Protein AF-0000000075740326 (afdb_homodimer)

InterPro domains:
  IPR003736 Phenylacetic acid degradation-related domain [TIGR00369] (26-141)
  IPR006683 Thioesterase domain [PF03061] (58-134)
  IPR029069 HotDog domain superfamily [SSF54637] (15-142)
  IPR039298 Acyl-coenzyme A thioesterase 13 [PTHR21660] (29-140)

Organism: Mycobacterium marinum (strain ATCC BAA-535 / M) (NCBI:txid216594)

Solvent-accessible surface area (backbone atoms only — not comparable to full-atom values): 14535 Å² total; per-residue (Å²): 133,83,78,72,71,71,78,72,80,69,69,46,17,42,51,52,47,66,56,44,48,78,62,13,38,32,39,51,69,64,50,47,44,79,79,39,79,34,57,76,41,21,29,30,34,36,56,62,49,78,57,45,10,42,56,86,50,31,51,23,66,35,55,51,49,26,44,40,53,52,22,27,52,48,12,59,27,23,51,43,86,32,64,93,54,98,41,64,47,67,40,34,42,35,39,38,50,70,44,88,52,62,75,47,45,38,34,20,40,8,28,67,75,44,78,56,94,42,45,28,34,22,31,22,43,29,23,36,91,85,63,49,66,27,30,40,35,43,33,37,34,34,49,107,132,82,79,74,72,75,86,70,83,73,67,45,17,41,53,52,47,67,56,43,47,77,61,14,40,31,39,50,70,64,51,48,45,81,79,39,78,34,57,73,40,22,30,30,33,36,57,63,49,78,58,46,10,42,56,86,50,30,53,22,66,37,54,52,50,26,45,40,52,51,19,28,52,46,11,61,28,24,52,43,86,33,65,93,54,98,39,64,45,66,38,34,41,36,38,40,49,70,44,87,50,63,75,47,44,39,34,20,40,7,28,67,74,44,77,54,97,42,45,29,33,21,30,20,44,29,23,36,92,85,63,50,67,28,30,41,33,43,33,37,33,36,47,104

Secondary structure (DSSP, 8-state):
------------HHHHHHHHGGG-HHHHHHT-EEEEE-SS-EEEEE---GGGBSSTTBBPHHHHHHHHHHHHHHHHHHSS---SS--EEEEEEEEEE-S--BSS-EEEEEEEEEE-SSEEEEEEEEE-TT--EEEEEEEEEEE-/------------HHHHHHHHGGG-HHHHHHT-EEEEE-SS-EEEEE---GGGBSSTTBBPHHHHHHHHHHHHHHHHHHSS---SS--EEEEEEEEEE-S--BSS-EEEEEEEEEE-SSEEEEEEEEE-TT--EEEEEEEEEEE-

pLDDT: mean 90.12, std 16.99, range [30.62, 99.0]

Foldseek 3Di:
DPPPVPPVPLCALQNVLQVVQCVDPVSVVQPKHWPDQALFKTKIKRFQDPVQAPPAFWGDVVSVQVQFQSRQSSNLRRNDRADSDPDKDWDDKDKDFDDTDGRFMKMKMKGWPDDDPFKTWMKIFIATPVRHTGMIMITIMGGD/DPCPPPPDDLCALQNVLQVVQCVDPVSVVQPKHWPDQALFKTKIKRFQDPVQAPPAFWGDVVSVQVQFQSRQSSNLRRNDRADSDPDKDWDDKDKDFDDTDGRFMKMKMKGWPDDDPFKTWMKIFIATPVRHTGMIMITIMGGD

Nearest PDB structures (foldseek):
  5hmb-assembly1_A  TM=8.795E-01  e=6.160E-11  Streptomyces sahachiroi
  1vh5-assembly1_A  TM=8.863E-01  e=2.788E-10  Escherichia coli
  3s4k-assembly1_A  TM=8.743E-01  e=3.341E-10  Mycobacterium tuberculosis
  3lz7-assembly1_A  TM=8.862E-01  e=6.896E-10  Haemophilus influenzae
  4qdb-assembly4_F  TM=8.600E-01  e=2.603E-09  Pseudomonas aeruginosa PAO1

Structure (mmCIF, N/CA/C/O backbone):
data_AF-0000000075740326-model_v1
#
loop_
_entity.id
_entity.type
_entity.pdbx_description
1 polymer 'Thioesterase domain-containing protein'
#
loop_
_atom_site.group_PDB
_atom_site.id
_atom_site.type_symbol
_atom_site.label_atom_id
_atom_site.label_alt_id
_atom_site.label_comp_id
_atom_site.label_asym_id
_atom_site.label_entity_id
_atom_site.label_seq_id
_atom_site.pdbx_PDB_ins_code
_atom_site.Cartn_x
_atom_site.Cartn_y
_atom_site.Cartn_z
_atom_site.occupancy
_atom_site.B_iso_or_equiv
_atom_site.auth_seq_id
_atom_site.auth_comp_id
_atom_site.auth_asym_id
_atom_site.auth_atom_id
_atom_site.pdbx_PDB_model_num
ATOM 1 N N . MET A 1 1 ? 5.477 53.188 18.359 1 30.62 1 MET A N 1
ATOM 2 C CA . MET A 1 1 ? 6.035 52.438 17.234 1 30.62 1 MET A CA 1
ATOM 3 C C . MET A 1 1 ? 5.809 50.938 17.422 1 30.62 1 MET A C 1
ATOM 5 O O . MET A 1 1 ? 6.461 50.281 18.25 1 30.62 1 MET A O 1
ATOM 9 N N . SER A 1 2 ? 4.52 50.375 17.406 1 35.34 2 SER A N 1
ATOM 10 C CA . SER A 1 2 ? 3.979 49.062 17.719 1 35.34 2 SER A CA 1
ATOM 11 C C . SER A 1 2 ? 4.699 47.969 16.922 1 35.34 2 SER A C 1
ATOM 13 O O . SER A 1 2 ? 4.824 48.062 15.703 1 35.34 2 SER A O 1
ATOM 15 N N . ASN A 1 3 ? 5.805 47.469 17.531 1 34.97 3 ASN A N 1
ATOM 16 C CA . ASN A 1 3 ? 6.566 46.344 17 1 34.97 3 ASN A CA 1
ATOM 17 C C . ASN A 1 3 ? 5.648 45.25 16.422 1 34.97 3 ASN A C 1
ATOM 19 O O . ASN A 1 3 ? 4.863 44.656 17.156 1 34.97 3 ASN A O 1
ATOM 23 N N . ALA A 1 4 ? 5.098 45.5 15.242 1 37.16 4 ALA A N 1
ATOM 24 C CA . ALA A 1 4 ? 4.387 44.531 14.422 1 37.16 4 ALA A CA 1
ATOM 25 C C . ALA A 1 4 ? 5.129 43.188 14.391 1 37.16 4 ALA A C 1
ATOM 27 O O . ALA A 1 4 ? 6.141 43.062 13.703 1 37.16 4 ALA A O 1
ATOM 28 N N . SER A 1 5 ? 5.465 42.656 15.625 1 37 5 SER A N 1
ATOM 29 C CA . SER A 1 5 ? 6.016 41.312 15.68 1 37 5 SER A CA 1
ATOM 30 C C . SER A 1 5 ? 5.469 40.438 14.555 1 37 5 SER A C 1
ATOM 32 O O . SER A 1 5 ? 4.258 40.375 14.344 1 37 5 SER A O 1
ATOM 34 N N . GLY A 1 6 ? 6.113 40.469 13.414 1 35.19 6 GLY A N 1
ATOM 35 C CA . GLY A 1 6 ? 5.891 39.656 12.227 1 35.19 6 GLY A CA 1
ATOM 36 C C . GLY A 1 6 ? 5.391 38.25 12.531 1 35.19 6 GLY A C 1
ATOM 37 O O . GLY A 1 6 ? 6.109 37.469 13.133 1 35.19 6 GLY A O 1
ATOM 38 N N . SER A 1 7 ? 4.25 38.062 13.062 1 37.5 7 SER A N 1
ATOM 39 C CA . SER A 1 7 ? 3.58 36.781 13.117 1 37.5 7 SER A CA 1
ATOM 40 C C . SER A 1 7 ? 3.947 35.906 11.914 1 37.5 7 SER A C 1
ATOM 42 O O . SER A 1 7 ? 3.447 36.125 10.812 1 37.5 7 SER A O 1
ATOM 44 N N . ALA A 1 8 ? 5.246 35.875 11.477 1 38.47 8 ALA A N 1
ATOM 45 C CA . ALA A 1 8 ? 5.84 35 10.469 1 38.47 8 ALA A CA 1
ATOM 46 C C . ALA A 1 8 ? 5.082 33.688 10.383 1 38.47 8 ALA A C 1
ATOM 48 O O . ALA A 1 8 ? 4.895 33 11.398 1 38.47 8 ALA A O 1
ATOM 49 N N . ASP A 1 9 ? 4.121 33.438 9.578 1 41.56 9 ASP A N 1
ATOM 50 C CA . ASP A 1 9 ? 3.094 32.5 9.148 1 41.56 9 ASP A CA 1
ATOM 51 C C . A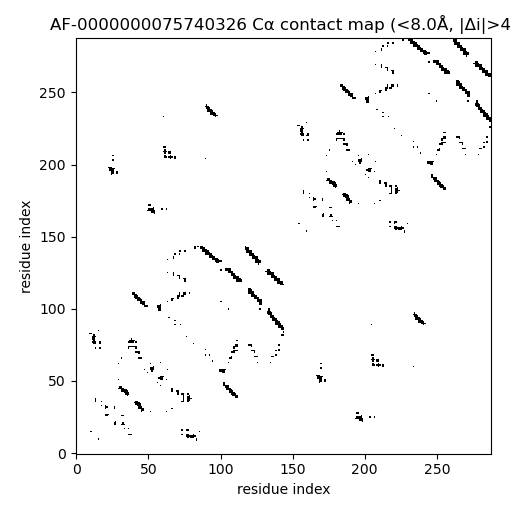SP A 1 9 ? 3.654 31.078 9.039 1 41.56 9 ASP A C 1
ATOM 53 O O . ASP A 1 9 ? 4.328 30.734 8.062 1 41.56 9 ASP A O 1
ATOM 57 N N . ASN A 1 10 ? 4.488 30.453 9.961 1 47.97 10 ASN A N 1
ATOM 58 C CA . ASN A 1 10 ? 4.977 29.078 10.117 1 47.97 10 ASN A CA 1
ATOM 59 C C . ASN A 1 10 ? 4.027 28.078 9.492 1 47.97 10 ASN A C 1
ATOM 61 O O . ASN A 1 10 ? 2.902 27.891 9.953 1 47.97 10 ASN A O 1
ATOM 65 N N . ALA A 1 11 ? 4.125 27.891 8.25 1 57.22 11 ALA A N 1
ATOM 66 C CA . ALA A 1 11 ? 3.205 26.953 7.605 1 57.22 11 ALA A CA 1
ATOM 67 C C . ALA A 1 11 ? 2.99 25.719 8.477 1 57.22 11 ALA A C 1
ATOM 69 O O . ALA A 1 11 ? 3.951 25.109 8.945 1 57.22 11 ALA A O 1
ATOM 70 N N . SER A 1 12 ? 1.796 25.578 9.133 1 77.81 12 SER A N 1
ATOM 71 C CA . SER A 1 12 ? 1.402 24.453 9.969 1 77.81 12 SER A CA 1
ATOM 72 C C . SER A 1 12 ? 1.555 23.125 9.227 1 77.81 12 SER A C 1
ATOM 74 O O . SER A 1 12 ? 1.728 23.109 8.008 1 77.81 12 SER A O 1
ATOM 76 N N . GLY A 1 13 ? 1.995 22.094 9.867 1 84.06 13 GLY A N 1
ATOM 77 C CA . GLY A 1 13 ? 1.934 20.75 9.305 1 84.06 13 GLY A CA 1
ATOM 78 C C . GLY A 1 13 ? 0.747 20.547 8.383 1 84.06 13 GLY A C 1
ATOM 79 O O . GLY A 1 13 ? 0.87 19.906 7.344 1 84.06 13 GLY A O 1
ATOM 80 N N . ARG A 1 14 ? -0.201 21.281 8.695 1 87.44 14 ARG A N 1
ATOM 81 C CA . ARG A 1 14 ? -1.418 21.203 7.895 1 87.44 14 ARG A CA 1
ATOM 82 C C . ARG A 1 14 ? -1.215 21.844 6.527 1 87.44 14 ARG A C 1
ATOM 84 O O . ARG A 1 14 ? -1.626 21.297 5.504 1 87.44 14 ARG A O 1
ATOM 91 N N . ASP A 1 15 ? -0.616 23 6.484 1 87.31 15 ASP A N 1
ATOM 92 C CA . ASP A 1 15 ? -0.371 23.688 5.227 1 87.31 15 ASP A CA 1
ATOM 93 C C . ASP A 1 15 ? 0.554 22.891 4.32 1 87.31 15 ASP A C 1
ATOM 95 O O . ASP A 1 15 ? 0.35 22.828 3.105 1 87.31 15 ASP A O 1
ATOM 99 N N . VAL A 1 16 ? 1.469 22.312 4.949 1 86.06 16 VAL A N 1
ATOM 100 C CA . VAL A 1 16 ? 2.438 21.516 4.207 1 86.06 16 VAL A CA 1
ATOM 101 C C . VAL A 1 16 ? 1.731 20.328 3.539 1 86.06 16 VAL A C 1
ATOM 103 O O . VAL A 1 16 ? 1.922 20.078 2.346 1 86.06 16 VAL A O 1
ATOM 106 N N . ILE A 1 17 ? 0.905 19.641 4.238 1 91.38 17 ILE A N 1
ATOM 107 C CA . ILE A 1 17 ? 0.214 18.469 3.715 1 91.38 17 ILE A CA 1
ATOM 108 C C . ILE A 1 17 ? -0.786 18.891 2.643 1 91.38 17 ILE A C 1
ATOM 110 O O . ILE A 1 17 ? -0.904 18.234 1.602 1 91.38 17 ILE A O 1
ATOM 114 N N . ALA A 1 18 ? -1.447 19.984 2.838 1 91.5 18 ALA A N 1
ATOM 115 C CA . ALA A 1 18 ? -2.426 20.484 1.875 1 91.5 18 ALA A CA 1
ATOM 116 C C . ALA A 1 18 ? -1.764 20.812 0.541 1 91.5 18 ALA A C 1
ATOM 118 O O . ALA A 1 18 ? -2.371 20.641 -0.52 1 91.5 18 ALA A O 1
ATOM 119 N N . GLN A 1 19 ? -0.568 21.234 0.639 1 89.06 19 GLN A N 1
ATOM 120 C CA . GLN A 1 19 ? 0.163 21.594 -0.572 1 89.06 19 GLN A CA 1
ATOM 121 C C . GLN A 1 19 ? 0.84 20.359 -1.188 1 89.06 19 GLN A C 1
ATOM 123 O O . GLN A 1 19 ? 0.968 20.266 -2.41 1 89.06 19 GLN A O 1
ATOM 128 N N . PHE A 1 20 ? 1.207 19.516 -0.371 1 91.06 20 PHE A N 1
ATOM 129 C CA . PHE A 1 20 ? 1.956 18.328 -0.791 1 91.06 20 PHE A CA 1
ATOM 130 C C . PHE A 1 20 ? 1.062 17.375 -1.564 1 91.06 20 PHE A C 1
ATOM 132 O O . PHE A 1 20 ? 1.45 16.875 -2.623 1 91.06 20 PHE A O 1
ATOM 139 N N . LEU A 1 21 ? -0.135 17.047 -1.118 1 95.25 21 LEU A N 1
ATOM 140 C CA . LEU A 1 21 ? -0.977 15.977 -1.63 1 95.25 21 LEU A CA 1
ATOM 141 C C . LEU A 1 21 ? -1.258 16.156 -3.117 1 95.25 21 LEU A C 1
ATOM 143 O O . LEU A 1 21 ? -1 15.266 -3.922 1 95.25 21 LEU A O 1
ATOM 147 N N . PRO A 1 22 ? -1.612 17.391 -3.52 1 95.38 22 PRO A N 1
ATOM 148 C CA . PRO A 1 22 ? -1.906 17.547 -4.945 1 95.38 22 PRO A CA 1
ATOM 149 C C . PRO A 1 22 ? -0.646 17.609 -5.805 1 95.38 22 PRO A C 1
ATOM 151 O O . PRO A 1 22 ? -0.73 17.531 -7.035 1 95.38 22 PRO A O 1
ATOM 154 N N . GLN A 1 23 ? 0.487 17.672 -5.199 1 95 23 GLN A N 1
ATOM 155 C CA . GLN A 1 23 ? 1.729 17.766 -5.957 1 95 23 GLN A CA 1
ATOM 156 C C . GLN A 1 23 ? 2.385 16.406 -6.133 1 95 23 GLN A C 1
ATOM 158 O O . GLN A 1 23 ? 3.316 16.25 -6.926 1 95 23 GLN A O 1
ATOM 163 N N . SER A 1 24 ? 1.969 15.5 -5.359 1 96.88 24 SER A N 1
ATOM 164 C CA . SER A 1 24 ? 2.518 14.156 -5.484 1 96.88 24 SER A CA 1
ATOM 165 C C . SER A 1 24 ? 1.935 13.43 -6.691 1 96.88 24 SER A C 1
ATOM 167 O O . SER A 1 24 ? 0.732 13.164 -6.742 1 96.88 24 SER A O 1
ATOM 169 N N . PRO A 1 25 ? 2.746 12.992 -7.641 1 98.5 25 PRO A N 1
ATOM 170 C CA . PRO A 1 25 ? 2.236 12.305 -8.828 1 98.5 25 PRO A CA 1
ATOM 171 C C . PRO A 1 25 ? 1.449 11.039 -8.492 1 98.5 25 PRO A C 1
ATOM 173 O O . PRO A 1 25 ? 0.403 10.781 -9.086 1 98.5 25 PRO A O 1
ATOM 176 N N . PHE A 1 26 ? 1.938 10.312 -7.555 1 98.75 26 PHE A N 1
ATOM 177 C CA . PHE A 1 26 ? 1.26 9.07 -7.219 1 98.75 26 PHE A CA 1
ATOM 178 C C . PHE A 1 26 ? -0.089 9.344 -6.566 1 98.75 26 PHE A C 1
ATOM 180 O O . PHE A 1 26 ? -1.069 8.648 -6.836 1 98.75 26 PHE A O 1
ATOM 187 N N . VAL A 1 27 ? -0.121 10.336 -5.711 1 98.56 27 VAL A N 1
ATOM 188 C CA . VAL A 1 27 ? -1.366 10.711 -5.047 1 98.56 27 VAL A CA 1
ATOM 189 C C . VAL A 1 27 ? -2.389 11.164 -6.09 1 98.56 27 VAL A C 1
ATOM 191 O O . VAL A 1 27 ? -3.545 10.734 -6.055 1 98.56 27 VAL A O 1
ATOM 194 N N . THR A 1 28 ? -1.901 11.961 -7.004 1 98.38 28 THR A N 1
ATOM 195 C CA . THR A 1 28 ? -2.76 12.4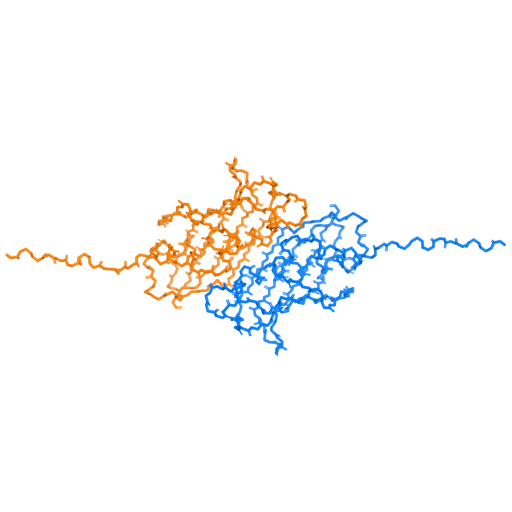3 -8.086 1 98.38 28 THR A CA 1
ATOM 196 C C . THR A 1 28 ? -3.197 11.258 -8.969 1 98.38 28 THR A C 1
ATOM 198 O O . THR A 1 28 ? -4.355 11.195 -9.391 1 98.38 28 THR A O 1
ATOM 201 N N . LYS A 1 29 ? -2.352 10.375 -9.211 1 98.75 29 LYS A N 1
ATOM 202 C CA . LYS A 1 29 ? -2.629 9.203 -10.023 1 98.75 29 LYS A CA 1
ATOM 203 C C . LYS A 1 29 ? -3.773 8.383 -9.438 1 98.75 29 LYS A C 1
ATOM 205 O O . LYS A 1 29 ? -4.621 7.871 -10.18 1 98.75 29 LYS A O 1
ATOM 210 N N . LEU A 1 30 ? -3.801 8.281 -8.125 1 98.75 30 LEU A N 1
ATOM 211 C CA . LEU A 1 30 ? -4.844 7.488 -7.477 1 98.75 30 LEU A CA 1
ATOM 212 C C . LEU A 1 30 ? -6.098 8.328 -7.25 1 98.75 30 LEU A C 1
ATOM 214 O O . LEU A 1 30 ? -7.18 7.781 -7.023 1 98.75 30 LEU A O 1
ATOM 218 N N . GLY A 1 31 ? -5.922 9.617 -7.234 1 98.75 31 GLY A N 1
ATOM 219 C CA . GLY A 1 31 ? -7.047 10.516 -7.031 1 98.75 31 GLY A CA 1
ATOM 220 C C . GLY A 1 31 ? -7.359 10.758 -5.562 1 98.75 31 GLY A C 1
ATOM 221 O O . GLY A 1 31 ? -8.484 11.109 -5.215 1 98.75 31 GLY A O 1
ATOM 222 N N . ILE A 1 32 ? -6.395 10.594 -4.684 1 98.88 32 ILE A N 1
ATOM 223 C CA . ILE A 1 32 ? -6.617 10.766 -3.25 1 98.88 32 ILE A CA 1
ATOM 224 C C . ILE A 1 32 ? -6.688 12.25 -2.908 1 98.88 32 ILE A C 1
ATOM 226 O O . ILE A 1 32 ? -5.898 13.047 -3.414 1 98.88 32 ILE A O 1
ATOM 230 N N . VAL A 1 33 ? -7.621 12.586 -2.016 1 98.62 33 VAL A N 1
ATOM 231 C CA . VAL A 1 33 ? -7.809 13.984 -1.638 1 98.62 33 VAL A CA 1
ATOM 232 C C . VAL A 1 33 ? -7.965 14.094 -0.122 1 98.62 33 VAL A C 1
ATOM 234 O O . VAL A 1 33 ? -8.25 13.102 0.552 1 98.62 33 VAL A O 1
ATOM 237 N N . ALA A 1 34 ? -7.746 15.281 0.366 1 98.5 34 ALA A N 1
ATOM 238 C CA . ALA A 1 34 ? -7.969 15.562 1.782 1 98.5 34 ALA A CA 1
ATOM 239 C C . ALA A 1 34 ? -9.359 16.141 2.014 1 98.5 34 ALA A C 1
ATOM 241 O O . ALA A 1 34 ? -9.734 17.141 1.401 1 98.5 34 ALA A O 1
ATOM 242 N N . ASP A 1 35 ? -10.07 15.477 2.914 1 98.44 35 ASP A N 1
ATOM 243 C CA . ASP A 1 35 ? -11.375 16 3.311 1 98.44 35 ASP A CA 1
ATOM 244 C C . ASP A 1 35 ? -11.258 16.875 4.559 1 98.44 35 ASP A C 1
ATOM 246 O O . ASP A 1 35 ? -12.031 17.812 4.742 1 98.44 35 ASP A O 1
ATOM 250 N N . HIS A 1 36 ? -10.406 16.5 5.43 1 97.75 36 HIS A N 1
ATOM 251 C CA . HIS A 1 36 ? -10.211 17.188 6.703 1 97.75 36 HIS A CA 1
ATOM 252 C C . HIS A 1 36 ? -8.781 17.031 7.203 1 97.75 36 HIS A C 1
ATOM 254 O O . HIS A 1 36 ? -8.266 15.906 7.277 1 97.75 36 HIS A O 1
ATOM 260 N N . LEU A 1 37 ? -8.141 18.109 7.477 1 96.44 37 LEU A N 1
ATOM 261 C CA . LEU A 1 37 ? -6.801 18.125 8.055 1 96.44 37 LEU A CA 1
ATOM 262 C C . LEU A 1 37 ? -6.793 18.828 9.398 1 96.44 37 LEU A C 1
ATOM 264 O O . LEU A 1 37 ? -6.41 20 9.484 1 96.44 37 LEU A O 1
ATOM 268 N N . GLY A 1 38 ? -7.156 18.047 10.391 1 94.69 38 GLY A N 1
ATOM 269 C CA . GLY A 1 38 ? -7.168 18.594 11.734 1 94.69 38 GLY A CA 1
ATOM 270 C C . GLY A 1 38 ? -6.012 18.125 12.594 1 94.69 38 GLY A C 1
ATOM 271 O O . GLY A 1 38 ? -5.352 17.141 12.258 1 94.69 38 GLY A O 1
ATOM 272 N N . ALA A 1 39 ? -5.809 18.828 13.742 1 91.88 39 ALA A N 1
ATOM 273 C CA . ALA A 1 39 ? -4.719 18.484 14.648 1 91.88 39 ALA A CA 1
ATOM 274 C C . ALA A 1 39 ? -4.992 17.156 15.359 1 91.88 39 ALA A C 1
ATOM 276 O O . ALA A 1 39 ? -4.066 16.391 15.633 1 91.88 39 ALA A O 1
ATOM 277 N N . ASP A 1 40 ? -6.254 16.891 15.578 1 93.69 40 ASP A N 1
ATOM 278 C CA . ASP A 1 40 ? -6.613 15.711 16.344 1 93.69 40 ASP A CA 1
ATOM 279 C C . ASP A 1 40 ? -6.957 14.547 15.414 1 93.69 40 ASP A C 1
ATOM 281 O O . ASP A 1 40 ? -6.867 13.383 15.812 1 93.69 40 ASP A O 1
ATOM 285 N N . GLU A 1 41 ? -7.422 14.969 14.234 1 97.38 41 GLU A N 1
ATOM 286 C CA . GLU A 1 41 ? -7.867 13.961 13.281 1 97.38 41 GLU A CA 1
ATOM 287 C C . GLU A 1 41 ? -7.734 14.461 11.844 1 97.38 41 GLU A C 1
ATOM 289 O O . GLU A 1 41 ? -8.047 15.617 11.555 1 97.38 41 GLU A O 1
ATOM 294 N N . VAL A 1 42 ? -7.27 13.555 11.008 1 98 42 VAL A N 1
ATOM 295 C CA . VAL A 1 42 ? -7.27 13.844 9.578 1 98 42 VAL A CA 1
ATOM 296 C C . VAL A 1 42 ? -8.188 12.867 8.852 1 98 42 VAL A C 1
ATOM 298 O O . VAL A 1 42 ? -8.414 11.75 9.32 1 98 42 VAL A O 1
ATOM 301 N N . ARG A 1 43 ? -8.742 13.305 7.723 1 98.81 43 ARG A N 1
ATOM 302 C CA . ARG A 1 43 ? -9.555 12.461 6.848 1 98.81 43 ARG A CA 1
ATOM 303 C C . ARG A 1 43 ? -9.133 12.625 5.391 1 98.81 43 ARG A C 1
ATOM 305 O O . ARG A 1 43 ? -9.211 13.727 4.836 1 98.81 43 ARG A O 1
ATOM 312 N N . LEU A 1 44 ? -8.664 11.594 4.867 1 98.88 44 LEU A N 1
ATOM 313 C CA . LEU A 1 44 ? -8.391 11.523 3.436 1 98.88 44 LEU A CA 1
ATOM 314 C C . LEU A 1 44 ? -9.375 10.594 2.736 1 98.88 44 LEU A C 1
ATOM 316 O O . LEU A 1 44 ? -9.914 9.672 3.357 1 98.88 44 LEU A O 1
ATOM 320 N N . ARG A 1 45 ? -9.523 10.836 1.422 1 98.94 45 ARG A N 1
ATOM 321 C CA . ARG A 1 45 ? -10.492 10.055 0.659 1 98.94 45 ARG A CA 1
ATOM 322 C C . ARG A 1 45 ? -9.883 9.555 -0.645 1 98.94 45 ARG A C 1
ATOM 324 O O . ARG A 1 45 ? -9.18 10.289 -1.335 1 98.94 45 ARG A O 1
ATOM 331 N N . LEU A 1 46 ? -10.109 8.312 -0.903 1 98.94 46 LEU A N 1
ATOM 332 C CA . LEU A 1 46 ? -9.945 7.703 -2.217 1 98.94 46 LEU A CA 1
ATOM 333 C C . LEU A 1 46 ? -11.289 7.539 -2.914 1 98.94 46 LEU A C 1
ATOM 335 O O . LEU A 1 46 ? -12.055 6.621 -2.596 1 98.94 46 LEU A O 1
ATOM 339 N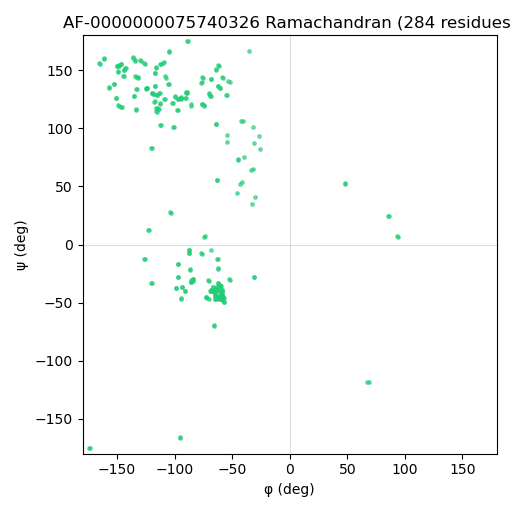 N . PRO A 1 47 ? -11.594 8.438 -3.842 1 98.88 47 PRO A N 1
ATOM 340 C CA . PRO A 1 47 ? -12.867 8.289 -4.551 1 98.88 47 PRO A CA 1
ATOM 341 C C . PRO A 1 47 ? -12.93 7.012 -5.383 1 98.88 47 PRO A C 1
ATOM 343 O O . PRO A 1 47 ? -11.906 6.527 -5.863 1 98.88 47 PRO A O 1
ATOM 346 N N . TRP A 1 48 ? -14.156 6.531 -5.5 1 98.75 48 TRP A N 1
ATOM 347 C CA . TRP A 1 48 ? -14.344 5.387 -6.387 1 98.75 48 TRP A CA 1
ATOM 348 C C . TRP A 1 48 ? -13.797 5.684 -7.781 1 98.75 48 TRP A C 1
ATOM 350 O O . TRP A 1 48 ? -14.133 6.707 -8.383 1 98.75 48 TRP A O 1
ATOM 360 N N . ASP A 1 49 ? -13.023 4.852 -8.258 1 98.69 49 ASP A N 1
ATOM 361 C CA . ASP A 1 49 ? -12.391 4.902 -9.578 1 98.69 49 ASP A CA 1
ATOM 362 C C . ASP A 1 49 ? -12.164 3.496 -10.133 1 98.69 49 ASP A C 1
ATOM 364 O O . ASP A 1 49 ? -11.422 2.707 -9.547 1 98.69 49 ASP A O 1
ATOM 368 N N . PRO A 1 50 ? -12.727 3.131 -11.258 1 98.12 50 PRO A N 1
ATOM 369 C CA . PRO A 1 50 ? -12.594 1.779 -11.805 1 98.12 50 PRO A CA 1
ATOM 370 C C . PRO A 1 50 ? -11.148 1.413 -12.141 1 98.12 50 PRO A C 1
ATOM 372 O O . PRO A 1 50 ? -10.844 0.242 -12.383 1 98.12 50 PRO A O 1
ATOM 375 N N . SER A 1 51 ? -10.281 2.369 -12.148 1 98.38 51 SER A N 1
ATOM 376 C CA . SER A 1 51 ? -8.875 2.061 -12.422 1 98.38 51 SER A CA 1
ATOM 377 C C . SER A 1 51 ? -8.133 1.69 -11.141 1 98.38 51 SER A C 1
ATOM 379 O O . SER A 1 51 ? -6.969 1.294 -11.195 1 98.38 51 SER A O 1
ATOM 381 N N . ASN A 1 52 ? -8.742 1.822 -9.984 1 98.75 52 ASN A N 1
ATOM 382 C CA . ASN A 1 52 ? -8.117 1.489 -8.711 1 98.75 52 ASN A CA 1
ATOM 383 C C . ASN A 1 52 ? -8.633 0.161 -8.164 1 98.75 52 ASN A C 1
ATOM 385 O O . ASN A 1 52 ? -8.656 -0.048 -6.949 1 98.75 52 ASN A O 1
ATOM 389 N N . VAL A 1 53 ? -9.07 -0.768 -9.008 1 98.31 53 VAL A N 1
ATOM 390 C CA . VAL A 1 53 ? -9.711 -1.988 -8.531 1 98.31 53 VAL A CA 1
ATOM 391 C C . VAL A 1 53 ? -8.82 -3.191 -8.828 1 98.31 53 VAL A C 1
ATOM 393 O O . VAL A 1 53 ? -7.961 -3.133 -9.703 1 98.31 53 VAL A O 1
ATOM 396 N N . THR A 1 54 ? -9.039 -4.254 -8 1 95.69 54 THR A N 1
ATOM 397 C CA . THR A 1 54 ? -8.422 -5.547 -8.281 1 95.69 54 THR A CA 1
ATOM 398 C C . THR A 1 54 ? -8.984 -6.141 -9.57 1 95.69 54 THR A C 1
ATOM 400 O O . THR A 1 54 ? -8.289 -6.215 -10.586 1 95.69 54 THR A O 1
ATOM 403 N N . ILE A 1 55 ? -10.148 -6.539 -9.609 1 93.69 55 ILE A N 1
ATOM 404 C CA . ILE A 1 55 ? -11.016 -6.984 -10.688 1 93.69 55 ILE A CA 1
ATOM 405 C C . ILE A 1 55 ? -12.469 -6.645 -10.359 1 93.69 55 ILE A C 1
ATOM 407 O O . ILE A 1 55 ? -12.859 -6.621 -9.188 1 93.69 55 ILE A O 1
ATOM 411 N N . GLY A 1 56 ? -13.219 -6.395 -11.398 1 94.81 56 GLY A N 1
ATOM 412 C CA . GLY A 1 56 ? -14.602 -6.031 -11.133 1 94.81 56 GLY A CA 1
ATOM 413 C C . GLY A 1 56 ? -14.742 -4.688 -10.445 1 94.81 56 GLY A C 1
ATOM 414 O O . GLY A 1 56 ? -14.234 -3.676 -10.938 1 94.81 56 GLY A O 1
ATOM 415 N N . ASP A 1 57 ? -15.336 -4.797 -9.203 1 97.19 57 ASP A N 1
ATOM 416 C CA . ASP A 1 57 ? -15.641 -3.539 -8.523 1 97.19 57 ASP A CA 1
ATOM 417 C C . ASP A 1 57 ? -14.961 -3.477 -7.156 1 97.19 57 ASP A C 1
ATOM 419 O O . ASP A 1 57 ? -15.289 -2.623 -6.328 1 97.19 57 ASP A O 1
ATOM 423 N N . MET A 1 58 ? -14.062 -4.375 -6.938 1 96.81 58 MET A N 1
ATOM 424 C CA . MET A 1 58 ? -13.367 -4.43 -5.652 1 96.81 58 MET A CA 1
ATOM 425 C C . MET A 1 58 ? -12.172 -3.486 -5.637 1 96.81 58 MET A C 1
ATOM 427 O O . MET A 1 58 ? -11.234 -3.656 -6.422 1 96.81 58 MET A O 1
ATOM 431 N N . VAL A 1 59 ? -12.219 -2.539 -4.715 1 98.5 59 VAL A N 1
ATOM 432 C CA . VAL A 1 59 ? -11.062 -1.654 -4.574 1 98.5 59 VAL A CA 1
ATOM 433 C C . VAL A 1 59 ? -9.828 -2.473 -4.223 1 98.5 59 VAL A C 1
ATOM 435 O O . VAL A 1 59 ? -9.883 -3.359 -3.365 1 98.5 59 VAL A O 1
ATOM 438 N N . HIS A 1 60 ? -8.758 -2.199 -4.875 1 98.44 60 HIS A N 1
ATOM 439 C CA . HIS A 1 60 ? -7.539 -2.975 -4.691 1 98.44 60 HIS A CA 1
ATOM 440 C C . HIS A 1 60 ? -6.938 -2.744 -3.311 1 98.44 60 HIS A C 1
ATOM 442 O O . HIS A 1 60 ? -6.879 -1.607 -2.836 1 98.44 60 HIS A O 1
ATOM 448 N N . GLY A 1 61 ? -6.406 -3.76 -2.719 1 97.88 61 GLY A N 1
ATOM 449 C CA . GLY A 1 61 ? -5.766 -3.656 -1.416 1 97.88 61 GLY A CA 1
ATOM 450 C C . GLY A 1 61 ? -4.59 -2.701 -1.405 1 97.88 61 GLY A C 1
ATOM 451 O O . GLY A 1 61 ? -4.312 -2.059 -0.391 1 97.88 61 GLY A O 1
ATOM 452 N N . GLY A 1 62 ? -3.852 -2.648 -2.488 1 98.38 62 GLY A N 1
ATOM 453 C CA . GLY A 1 62 ? -2.744 -1.715 -2.607 1 98.38 62 GLY A CA 1
ATOM 454 C C . GLY A 1 62 ? -3.182 -0.263 -2.566 1 98.38 62 GLY A C 1
ATOM 455 O O . GLY A 1 62 ? -2.465 0.591 -2.037 1 98.38 62 GLY A O 1
ATOM 456 N N . ALA A 1 63 ? -4.328 0.004 -3.158 1 98.81 63 ALA A N 1
ATOM 457 C CA . ALA A 1 63 ? -4.887 1.353 -3.078 1 98.81 63 ALA A CA 1
ATOM 458 C C . ALA A 1 63 ? -5.289 1.695 -1.648 1 98.81 63 ALA A C 1
ATOM 460 O O . ALA A 1 63 ? -5.051 2.811 -1.18 1 98.81 63 ALA A O 1
ATOM 461 N N . ILE A 1 64 ? -5.852 0.723 -1.001 1 98.88 64 ILE A N 1
ATOM 462 C CA . ILE A 1 64 ? -6.234 0.893 0.396 1 98.88 64 ILE A CA 1
ATOM 463 C C . ILE A 1 64 ? -4.984 1.095 1.252 1 98.88 64 ILE A C 1
ATOM 465 O O . ILE A 1 64 ? -4.957 1.964 2.127 1 98.88 64 ILE A O 1
ATOM 469 N N . ALA A 1 65 ? -3.949 0.324 0.996 1 98.81 65 ALA A N 1
ATOM 470 C CA . ALA A 1 65 ? -2.691 0.469 1.723 1 98.81 65 ALA A CA 1
ATOM 471 C C . ALA A 1 65 ? -2.086 1.853 1.502 1 98.81 65 ALA A C 1
ATOM 473 O O . ALA A 1 65 ? -1.54 2.453 2.43 1 98.81 65 ALA A O 1
ATOM 474 N N . THR A 1 66 ? -2.178 2.328 0.293 1 98.88 66 THR A N 1
ATOM 475 C CA . THR A 1 66 ? -1.679 3.662 -0.023 1 98.88 66 THR A CA 1
ATOM 476 C C . THR A 1 66 ? -2.438 4.723 0.769 1 98.88 66 THR A C 1
ATOM 478 O O . THR A 1 66 ? -1.826 5.613 1.365 1 98.88 66 THR A O 1
ATOM 481 N N . LEU A 1 67 ? -3.74 4.609 0.784 1 98.94 67 LEU A N 1
ATOM 482 C CA . LEU A 1 67 ? -4.555 5.551 1.547 1 98.94 67 LEU A CA 1
ATOM 483 C C . LEU A 1 67 ? -4.176 5.523 3.023 1 98.94 67 LEU A C 1
ATOM 485 O O . LEU A 1 67 ? -4.051 6.574 3.656 1 98.94 67 LEU A O 1
ATOM 489 N N . ALA A 1 68 ? -3.992 4.34 3.537 1 98.94 68 ALA A N 1
ATOM 490 C CA . ALA A 1 68 ? -3.607 4.195 4.938 1 98.94 68 ALA A CA 1
ATOM 491 C C . ALA A 1 68 ? -2.275 4.887 5.215 1 98.94 68 ALA A C 1
ATOM 493 O O . ALA A 1 68 ? -2.146 5.629 6.191 1 98.94 68 ALA A O 1
ATOM 494 N N . ASP A 1 69 ? -1.311 4.664 4.367 1 98.69 69 ASP A N 1
ATOM 495 C CA . ASP A 1 69 ? 0.012 5.266 4.5 1 98.69 69 ASP A CA 1
ATOM 496 C C . ASP A 1 69 ? -0.077 6.789 4.492 1 98.69 69 ASP A C 1
ATOM 498 O O . ASP A 1 69 ? 0.483 7.457 5.363 1 98.69 69 ASP A O 1
ATOM 502 N N . LEU A 1 70 ? -0.797 7.316 3.57 1 98.5 70 LEU A N 1
ATOM 503 C CA . LEU A 1 70 ? -0.941 8.766 3.436 1 98.5 70 LEU A CA 1
ATOM 504 C C . LEU A 1 70 ? -1.692 9.352 4.625 1 98.5 70 LEU A C 1
ATOM 506 O O . LEU A 1 70 ? -1.397 10.461 5.062 1 98.5 70 LEU A O 1
ATOM 510 N N . THR A 1 71 ? -2.656 8.594 5.09 1 98.75 71 THR A N 1
ATOM 511 C CA . THR A 1 71 ? -3.459 9.055 6.219 1 98.75 71 THR A CA 1
ATOM 512 C C . THR A 1 71 ? -2.605 9.18 7.477 1 98.75 71 THR A C 1
ATOM 514 O O . THR A 1 71 ? -2.68 10.188 8.188 1 98.75 71 THR A O 1
ATOM 517 N N . VAL A 1 72 ? -1.774 8.18 7.715 1 97.81 72 VAL A N 1
ATOM 518 C CA . VAL A 1 72 ? -0.926 8.242 8.898 1 97.81 72 VAL A CA 1
ATOM 519 C C . VAL A 1 72 ? 0.108 9.352 8.742 1 97.81 72 VAL A C 1
ATOM 521 O O . VAL A 1 72 ? 0.438 10.047 9.711 1 97.81 72 VAL A O 1
ATOM 524 N N . MET A 1 73 ? 0.657 9.492 7.543 1 95.69 73 MET A N 1
ATOM 525 C CA . MET A 1 73 ? 1.578 10.594 7.277 1 95.69 73 MET A CA 1
ATOM 526 C C . MET A 1 73 ? 0.918 11.938 7.574 1 95.69 73 MET A C 1
ATOM 528 O O . MET A 1 73 ? 1.491 12.773 8.273 1 95.69 73 MET A O 1
ATOM 532 N N . ALA A 1 74 ? -0.258 12.133 7.055 1 95.62 74 ALA A N 1
ATOM 533 C CA . ALA A 1 74 ? -0.974 13.391 7.266 1 95.62 74 ALA A CA 1
ATOM 534 C C . ALA A 1 74 ? -1.22 13.641 8.75 1 95.62 74 ALA A C 1
ATOM 536 O O . ALA A 1 74 ? -1.058 14.766 9.234 1 95.62 74 ALA A O 1
ATOM 537 N N . ALA A 1 75 ? -1.633 12.594 9.461 1 95.94 75 ALA A N 1
ATOM 538 C CA . ALA A 1 75 ? -1.85 12.734 10.898 1 95.94 75 ALA A CA 1
ATOM 539 C C . ALA A 1 75 ? -0.574 13.18 11.602 1 95.94 75 ALA A C 1
ATOM 541 O O . ALA A 1 75 ? -0.605 14.094 12.438 1 95.94 75 ALA A O 1
ATOM 542 N N . ALA A 1 76 ? 0.506 12.57 11.234 1 93.88 76 ALA A N 1
ATOM 543 C CA . ALA A 1 76 ? 1.783 12.891 11.867 1 93.88 76 ALA A CA 1
ATOM 544 C C . ALA A 1 76 ? 2.152 14.359 11.648 1 93.88 76 ALA A C 1
ATOM 546 O O . ALA A 1 76 ? 2.693 15.008 12.547 1 93.88 76 ALA A O 1
ATOM 547 N N . TRP A 1 77 ? 1.8 14.812 10.523 1 92.19 77 TRP A N 1
ATOM 548 C CA . TRP A 1 77 ? 2.215 16.172 10.164 1 92.19 77 TRP A CA 1
ATOM 549 C C . TRP A 1 77 ? 1.251 17.203 10.734 1 92.19 77 TRP A C 1
ATOM 551 O O . TRP A 1 77 ? 1.658 18.312 11.094 1 92.19 77 TRP A O 1
ATOM 561 N N . CYS A 1 78 ? 0.067 16.828 10.867 1 91.31 78 CYS A N 1
ATOM 562 C CA . CYS A 1 78 ? -0.936 17.812 11.258 1 91.31 78 CYS A CA 1
ATOM 563 C C . CYS A 1 78 ? -0.988 17.969 12.773 1 91.31 78 CYS A C 1
ATOM 565 O O . CYS A 1 78 ? -1.495 18.969 13.281 1 91.31 78 CYS A O 1
ATOM 567 N N . SER A 1 79 ? -0.686 16.922 13.625 1 82.5 79 SER A N 1
ATOM 568 C CA . SER A 1 79 ? -0.84 16.922 15.078 1 82.5 79 SER A CA 1
ATOM 569 C C . SER A 1 79 ? 0.232 17.766 15.758 1 82.5 79 SER A C 1
ATOM 571 O O . SER A 1 79 ? 0.155 18.031 16.953 1 82.5 79 SER A O 1
ATOM 573 N N . GLY A 1 80 ? 1.008 18.453 15.25 1 71.5 80 GLY A N 1
ATOM 574 C CA . GLY A 1 80 ? 2.025 19.234 15.938 1 71.5 80 GLY A CA 1
ATOM 575 C C . GLY A 1 80 ? 2.805 20.141 15.016 1 71.5 80 GLY A C 1
ATOM 576 O O . GLY A 1 80 ? 2.359 20.438 13.906 1 71.5 80 GLY A O 1
ATOM 577 N N . GLN A 1 81 ? 3.752 20.703 15.719 1 64.44 81 GLN A N 1
ATOM 578 C CA . GLN A 1 81 ? 4.605 21.594 14.938 1 64.44 81 GLN A CA 1
ATOM 579 C C . GLN A 1 81 ? 5.367 20.812 13.867 1 64.44 81 GLN A C 1
ATOM 581 O O . GLN A 1 81 ? 6.016 19.812 14.164 1 64.44 81 GLN A O 1
ATOM 586 N N . ALA A 1 82 ? 4.852 21 12.766 1 60.78 82 ALA A N 1
ATOM 587 C CA . ALA A 1 82 ? 5.535 20.359 11.648 1 60.78 82 ALA A CA 1
ATOM 588 C C . ALA A 1 82 ? 6.953 20.891 11.484 1 60.78 82 ALA A C 1
ATOM 590 O O . ALA A 1 82 ? 7.203 22.078 11.734 1 60.78 82 ALA A O 1
ATOM 591 N N . PRO A 1 83 ? 7.867 19.828 11.242 1 60.03 83 PRO A N 1
ATOM 592 C CA . PRO A 1 83 ? 9.164 20.406 10.867 1 60.03 83 PRO A CA 1
ATOM 593 C C . PRO A 1 83 ? 9.078 21.297 9.625 1 60.03 83 PRO A C 1
ATOM 595 O O . PRO A 1 83 ? 8.172 21.125 8.805 1 60.03 83 PRO A O 1
ATOM 598 N N . PRO A 1 84 ? 9.844 22.312 9.664 1 55.91 84 PRO A N 1
ATOM 599 C CA . PRO A 1 84 ? 9.828 23.266 8.547 1 55.91 84 PRO A CA 1
ATOM 600 C C . PRO A 1 84 ? 10.016 22.594 7.191 1 55.91 84 PRO A C 1
ATOM 602 O O . PRO A 1 84 ? 9.617 23.141 6.164 1 55.91 84 PRO A O 1
ATOM 605 N N . GLU A 1 85 ? 10.758 21.484 7.23 1 60.16 85 GLU A N 1
ATOM 606 C CA . GLU A 1 85 ? 11.016 20.844 5.945 1 60.16 85 GLU A CA 1
ATOM 607 C C . GLU A 1 85 ? 10.188 19.562 5.789 1 60.16 85 GLU A C 1
ATOM 609 O O . GLU A 1 85 ? 9.836 18.922 6.777 1 60.16 85 GLU A O 1
ATOM 614 N N . LEU A 1 86 ? 9.68 19.438 4.566 1 63.28 86 LEU A N 1
ATOM 615 C CA . LEU A 1 86 ? 8.953 18.234 4.203 1 63.28 86 LEU A CA 1
ATOM 616 C C . LEU A 1 86 ? 9.859 17.016 4.27 1 63.28 86 LEU A C 1
ATOM 618 O O . LEU A 1 86 ? 10.195 16.422 3.236 1 63.28 86 LEU A O 1
ATOM 622 N N . ARG A 1 87 ? 10.445 16.859 5.43 1 78.62 87 ARG A N 1
ATOM 623 C CA . ARG A 1 87 ? 11.336 15.711 5.59 1 78.62 87 ARG A CA 1
ATOM 624 C 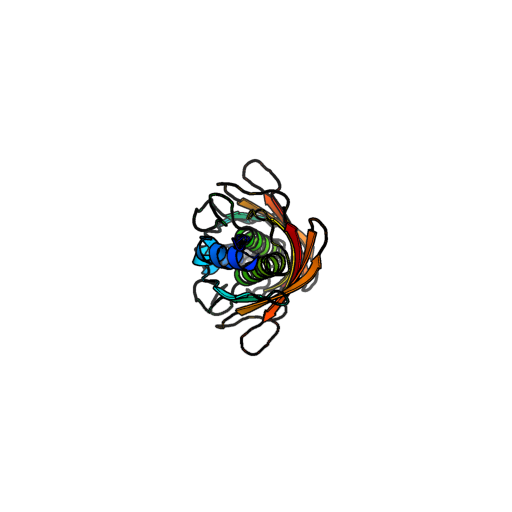C . ARG A 1 87 ? 10.75 14.695 6.566 1 78.62 87 ARG A C 1
ATOM 626 O O . ARG A 1 87 ? 10.578 15 7.75 1 78.62 87 ARG A O 1
ATOM 633 N N . GLY A 1 88 ? 10.211 13.633 6.043 1 90.44 88 GLY A N 1
ATOM 634 C CA . GLY A 1 88 ? 9.719 12.508 6.82 1 90.44 88 GLY A CA 1
ATOM 635 C C . GLY A 1 88 ? 9.461 11.273 5.984 1 90.44 88 GLY A C 1
ATOM 636 O O . GLY A 1 88 ? 9.398 11.352 4.754 1 90.44 88 GLY A O 1
ATOM 637 N N . VAL A 1 89 ? 9.516 10.156 6.738 1 93.69 89 VAL A N 1
ATOM 638 C CA . VAL A 1 89 ? 9.305 8.891 6.047 1 93.69 89 VAL A CA 1
ATOM 639 C C . VAL A 1 89 ? 8.547 7.926 6.957 1 93.69 89 VAL A C 1
ATOM 641 O O . VAL A 1 89 ? 8.703 7.961 8.18 1 93.69 89 VAL A O 1
ATOM 644 N N . THR A 1 90 ? 7.727 7.168 6.301 1 97.12 90 THR A N 1
ATOM 645 C CA . THR A 1 90 ? 7.145 6.047 7.027 1 97.12 90 THR A CA 1
ATOM 646 C C . THR A 1 90 ? 8.203 4.98 7.312 1 97.12 90 THR A C 1
ATOM 648 O O . THR A 1 90 ? 8.93 4.562 6.406 1 97.12 90 THR A O 1
ATOM 651 N N . VAL A 1 91 ? 8.266 4.57 8.57 1 98.12 91 VAL A N 1
ATOM 652 C CA . VAL A 1 91 ? 9.234 3.561 8.992 1 98.12 91 VAL A CA 1
ATOM 653 C C . VAL A 1 91 ? 8.586 2.178 8.961 1 98.12 91 VAL A C 1
ATOM 655 O O . VAL A 1 91 ? 9.195 1.214 8.484 1 98.12 91 VAL A O 1
ATOM 658 N N . SER A 1 92 ? 7.414 2.152 9.516 1 98.81 92 SER A N 1
ATOM 659 C CA . SER A 1 92 ? 6.676 0.896 9.516 1 98.81 92 SER A CA 1
ATOM 660 C C . SER A 1 92 ? 5.184 1.133 9.305 1 98.81 92 SER A C 1
ATOM 662 O O . SER A 1 92 ? 4.664 2.201 9.641 1 98.81 92 SER A O 1
ATOM 664 N N . LEU A 1 93 ? 4.547 0.156 8.734 1 98.88 93 LEU A N 1
ATOM 665 C CA . LEU A 1 93 ? 3.115 0.155 8.461 1 98.88 93 LEU A CA 1
ATOM 666 C C . LEU A 1 93 ? 2.539 -1.251 8.594 1 98.88 93 LEU A C 1
ATOM 668 O O . LEU A 1 93 ? 2.963 -2.17 7.887 1 98.88 93 LEU A O 1
ATOM 672 N N . ALA A 1 94 ? 1.64 -1.406 9.508 1 98.94 94 ALA A N 1
ATOM 673 C CA . ALA A 1 94 ? 0.921 -2.668 9.672 1 98.94 94 ALA A CA 1
ATOM 674 C C . ALA A 1 94 ? -0.565 -2.494 9.375 1 98.94 94 ALA A C 1
ATOM 676 O O . ALA A 1 94 ? -1.215 -1.598 9.914 1 98.94 94 ALA A O 1
ATOM 677 N N . LEU A 1 95 ? -1.036 -3.389 8.5 1 98.88 95 LEU A N 1
ATOM 678 C CA . LEU A 1 95 ? -2.422 -3.307 8.055 1 98.88 95 LEU A CA 1
ATOM 679 C C . LEU A 1 95 ? -3.156 -4.621 8.312 1 98.88 95 LEU A C 1
ATOM 681 O O . LEU A 1 95 ? -2.611 -5.699 8.07 1 98.88 95 LEU A O 1
ATOM 685 N N . ASP A 1 96 ? -4.332 -4.48 8.836 1 98.88 96 ASP A N 1
ATOM 686 C CA . ASP A 1 96 ? -5.293 -5.578 8.836 1 98.88 96 ASP A CA 1
ATOM 687 C C . ASP A 1 96 ? -6.492 -5.266 7.945 1 98.88 96 ASP A C 1
ATOM 689 O O . ASP A 1 96 ? -7.172 -4.258 8.141 1 98.88 96 ASP A O 1
ATOM 693 N N . PHE A 1 97 ? -6.688 -6.141 6.961 1 98.69 97 PHE A N 1
ATOM 694 C CA . PHE A 1 97 ? -7.84 -6.016 6.078 1 98.69 97 PHE A CA 1
ATOM 695 C C . PHE A 1 97 ? -9.031 -6.793 6.629 1 98.69 97 PHE A C 1
ATOM 697 O O . PHE A 1 97 ? -8.906 -7.977 6.949 1 98.69 97 PHE A O 1
ATOM 704 N N . MET A 1 98 ? -10.18 -6.105 6.668 1 98.19 98 MET A N 1
ATOM 705 C CA . MET A 1 98 ? -11.281 -6.703 7.422 1 98.19 98 MET A CA 1
ATOM 706 C C . MET A 1 98 ? -12.484 -6.961 6.52 1 98.19 98 MET A C 1
ATOM 708 O O . MET A 1 98 ? -13.258 -7.891 6.758 1 98.19 98 MET A O 1
ATOM 712 N N . ALA A 1 99 ? -12.703 -6.141 5.559 1 97.94 99 ALA A N 1
ATOM 713 C CA . ALA A 1 99 ? -13.828 -6.281 4.641 1 97.94 99 ALA A CA 1
ATOM 714 C C . ALA A 1 99 ? -13.492 -5.715 3.264 1 97.94 99 ALA A C 1
ATOM 716 O O . ALA A 1 99 ? -12.648 -4.824 3.143 1 97.94 99 ALA A O 1
ATOM 717 N N . PRO A 1 100 ? -14.164 -6.246 2.281 1 96.94 100 PRO A N 1
ATOM 718 C CA . PRO A 1 100 ? -13.953 -5.688 0.944 1 96.94 100 PRO A CA 1
ATOM 719 C C . PRO A 1 100 ? -14.648 -4.344 0.746 1 96.94 100 PRO A C 1
ATOM 721 O O . PRO A 1 100 ? -15.688 -4.09 1.361 1 96.94 100 PRO A O 1
ATOM 724 N N . ALA A 1 101 ? -14.031 -3.457 0.021 1 98 101 ALA A N 1
ATOM 725 C CA . ALA A 1 101 ? -14.672 -2.246 -0.487 1 98 101 ALA A CA 1
ATOM 726 C C . ALA A 1 101 ? -15.133 -2.434 -1.929 1 98 101 ALA A C 1
ATOM 728 O O . ALA A 1 101 ? -14.312 -2.619 -2.832 1 98 101 ALA A O 1
ATOM 729 N N . ARG A 1 102 ? -16.438 -2.377 -2.186 1 97.75 102 ARG A N 1
ATOM 730 C CA . ARG A 1 102 ? -16.969 -2.605 -3.523 1 97.75 102 ARG A CA 1
ATOM 731 C C . ARG A 1 102 ? -17.641 -1.348 -4.07 1 97.75 102 ARG A C 1
ATOM 733 O O . ARG A 1 102 ? -18.594 -0.845 -3.488 1 97.75 102 ARG A O 1
ATOM 740 N N . ALA A 1 103 ? -17.078 -0.873 -5.129 1 98.19 103 ALA A N 1
ATOM 741 C CA . ALA A 1 103 ? -17.641 0.263 -5.863 1 98.19 103 ALA A CA 1
ATOM 742 C C . ALA A 1 103 ? -18 1.402 -4.914 1 98.19 103 ALA A C 1
ATOM 744 O O . ALA A 1 103 ? -19.125 1.921 -4.961 1 98.19 103 ALA A O 1
ATOM 745 N N . THR A 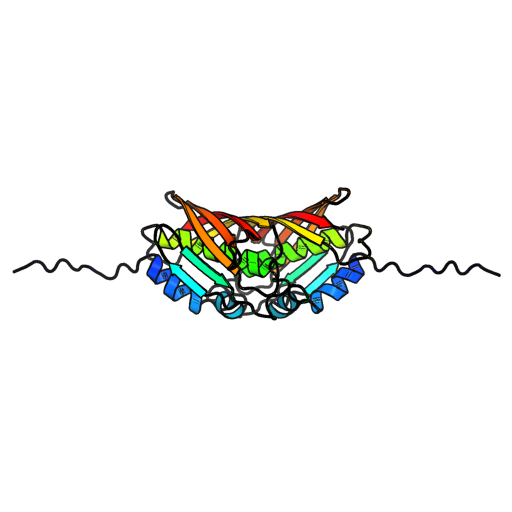1 104 ? -17.125 1.799 -4.133 1 98.62 104 THR A N 1
ATOM 746 C CA . THR A 1 104 ? -17.375 2.812 -3.117 1 98.62 104 THR A CA 1
ATOM 747 C C . THR A 1 104 ? -16.125 3.65 -2.867 1 98.62 104 THR A C 1
ATOM 749 O O . THR A 1 104 ? -15.016 3.219 -3.172 1 98.62 104 THR A O 1
ATOM 752 N N . ASP A 1 105 ? -16.422 4.836 -2.418 1 98.88 105 ASP A N 1
ATOM 753 C CA . ASP A 1 105 ? -15.312 5.605 -1.846 1 98.88 105 ASP A CA 1
ATOM 754 C C . ASP A 1 105 ? -14.727 4.895 -0.628 1 98.88 105 ASP A C 1
ATOM 756 O O . ASP A 1 105 ? -15.406 4.102 0.024 1 98.88 105 ASP A O 1
ATOM 760 N N . VAL A 1 106 ? -13.5 5.195 -0.4 1 98.94 106 VAL A N 1
ATOM 761 C CA . VAL A 1 106 ? -12.805 4.719 0.793 1 98.94 106 VAL A CA 1
ATOM 762 C C . VAL A 1 106 ? -12.219 5.906 1.556 1 98.94 106 VAL A C 1
ATOM 764 O O . VAL A 1 106 ? -11.625 6.809 0.957 1 98.94 106 VAL A O 1
ATOM 767 N N . ILE A 1 107 ? -12.414 5.898 2.844 1 98.94 107 ILE A N 1
ATOM 768 C CA . ILE A 1 107 ? -12 7.027 3.674 1 98.94 107 ILE A CA 1
ATOM 769 C C . ILE A 1 107 ? -10.984 6.555 4.715 1 98.94 107 ILE A C 1
ATOM 771 O O . ILE A 1 107 ? -11.195 5.535 5.375 1 98.94 107 ILE A O 1
ATOM 775 N N . GLY A 1 108 ? -9.891 7.277 4.789 1 98.94 108 GLY A N 1
ATOM 776 C CA . GLY A 1 108 ? -8.93 7.082 5.859 1 98.94 108 GLY A CA 1
ATOM 777 C C . GLY A 1 108 ? -9.07 8.094 6.98 1 98.94 108 GLY A C 1
ATOM 778 O O . GLY A 1 108 ? -9.039 9.305 6.742 1 98.94 108 GLY A O 1
ATOM 779 N N . VAL A 1 109 ? -9.172 7.582 8.164 1 98.94 109 VAL A N 1
ATOM 780 C CA . VAL A 1 109 ? -9.234 8.422 9.359 1 98.94 109 VAL A CA 1
ATOM 781 C C . VAL A 1 109 ? -7.992 8.195 10.211 1 98.94 109 VAL A C 1
ATOM 783 O O . VAL A 1 109 ? -7.789 7.094 10.742 1 98.94 109 VAL A O 1
ATOM 786 N N . GLY A 1 110 ? -7.227 9.242 10.352 1 98.69 110 GLY A N 1
ATOM 787 C CA . GLY A 1 110 ? -5.934 9.086 10.992 1 98.69 110 GLY A CA 1
ATOM 788 C C . GLY A 1 110 ? -5.809 9.883 12.281 1 98.69 110 GLY A C 1
ATOM 789 O O . GLY A 1 110 ? -6.379 10.969 12.398 1 98.69 110 GLY A O 1
ATOM 790 N N . ARG A 1 111 ? -5.02 9.305 13.219 1 98 111 ARG A N 1
ATOM 791 C CA . ARG A 1 111 ? -4.738 9.945 14.5 1 98 111 ARG A CA 1
ATOM 792 C C . ARG A 1 111 ? -3.332 9.609 14.984 1 98 111 ARG A C 1
ATOM 794 O O . ARG A 1 111 ? -2.811 8.531 14.688 1 98 111 ARG A O 1
ATOM 801 N N . VAL A 1 112 ? -2.828 10.531 15.828 1 97.12 112 VAL A N 1
ATOM 802 C CA . VAL A 1 112 ? -1.559 10.266 16.5 1 97.12 112 VAL A CA 1
ATOM 803 C C . VAL A 1 112 ? -1.811 9.547 17.828 1 97.12 112 VAL A C 1
ATOM 805 O O . VAL A 1 112 ? -2.666 9.969 18.609 1 97.12 112 VAL A O 1
ATOM 808 N N . LEU A 1 113 ? -1.084 8.5 17.969 1 97.94 113 LEU A N 1
ATOM 809 C CA . LEU A 1 113 ? -1.165 7.766 19.219 1 97.94 113 LEU A CA 1
ATOM 810 C C . LEU A 1 113 ? -0.127 8.273 20.219 1 97.94 113 LEU A C 1
ATOM 812 O O . LEU A 1 113 ? -0.413 8.398 21.406 1 97.94 113 LEU A O 1
ATOM 816 N N . ARG A 1 114 ? 1.026 8.562 19.719 1 95.94 114 ARG A N 1
ATOM 817 C CA . ARG A 1 114 ? 2.145 9.031 20.531 1 95.94 114 ARG A CA 1
ATOM 818 C C . ARG A 1 114 ? 3.148 9.805 19.688 1 95.94 114 ARG A C 1
ATOM 820 O O . ARG A 1 114 ? 3.523 9.359 18.5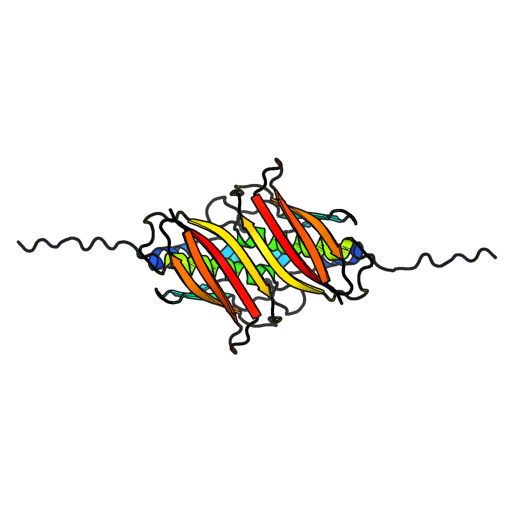94 1 95.94 114 ARG A O 1
ATOM 827 N N . ARG A 1 115 ? 3.566 10.891 20.188 1 93.38 115 ARG A N 1
ATOM 828 C CA . ARG A 1 115 ? 4.574 11.695 19.5 1 93.38 115 ARG A CA 1
ATOM 829 C C . ARG A 1 115 ? 5.863 11.766 20.312 1 93.38 115 ARG A C 1
ATOM 831 O O . ARG A 1 115 ? 5.863 12.273 21.438 1 93.38 115 ARG A O 1
ATOM 838 N N . GLY A 1 116 ? 6.82 11.188 19.719 1 90.62 116 GLY A N 1
ATOM 839 C CA . GLY A 1 116 ? 8.148 11.344 20.297 1 90.62 116 GLY A CA 1
ATOM 840 C C . GLY A 1 116 ? 8.938 12.477 19.656 1 90.62 116 GLY A C 1
ATOM 841 O O . GLY A 1 116 ? 8.359 13.375 19.047 1 90.62 116 GLY A O 1
ATOM 842 N N . ARG A 1 117 ? 10.258 12.492 19.906 1 85.94 117 ARG A N 1
ATOM 843 C CA . ARG A 1 117 ? 11.109 13.539 19.359 1 85.94 117 ARG A CA 1
ATOM 844 C C . ARG A 1 117 ? 11.164 13.461 17.844 1 85.94 117 ARG A C 1
ATOM 846 O O . ARG A 1 117 ? 10.914 14.453 17.156 1 85.94 117 ARG A O 1
ATOM 853 N N . SER A 1 118 ? 11.391 12.188 17.359 1 89.06 118 SER A N 1
ATOM 854 C CA . SER A 1 118 ? 11.508 12.039 15.914 1 89.06 118 SER A CA 1
ATOM 855 C C . SER A 1 118 ? 10.539 10.984 15.383 1 89.06 118 SER A C 1
ATOM 857 O O . SER A 1 118 ? 10.312 10.898 14.18 1 89.06 118 SER A O 1
ATOM 859 N N . LEU A 1 119 ? 9.984 10.227 16.312 1 93.69 119 LEU A N 1
ATOM 860 C CA . LEU A 1 119 ? 9.07 9.172 15.898 1 93.69 119 LEU A CA 1
ATOM 861 C C . LEU A 1 119 ? 7.645 9.477 16.344 1 93.69 119 LEU A C 1
ATOM 863 O O . LEU A 1 119 ? 7.422 9.836 17.516 1 93.69 119 LEU A O 1
ATOM 867 N N . VAL A 1 120 ? 6.805 9.344 15.383 1 95.25 120 VAL A N 1
ATOM 868 C CA . VAL A 1 120 ? 5.387 9.531 15.672 1 95.25 120 VAL A CA 1
ATOM 869 C C . VAL A 1 120 ? 4.629 8.234 15.406 1 95.25 120 VAL A C 1
ATOM 871 O O . VAL A 1 120 ? 4.695 7.684 14.305 1 95.25 120 VAL A O 1
ATOM 874 N N . ASN A 1 121 ? 3.945 7.742 16.438 1 97.94 121 ASN A N 1
ATOM 875 C CA . ASN A 1 121 ? 3.061 6.594 16.266 1 97.94 121 ASN A CA 1
ATOM 876 C C . ASN A 1 121 ? 1.642 7.027 15.906 1 97.94 121 ASN A C 1
ATOM 878 O O . ASN A 1 121 ? 1.052 7.863 16.594 1 97.94 121 ASN A O 1
ATOM 882 N N . CYS A 1 122 ? 1.179 6.473 14.812 1 98.25 122 CYS A N 1
ATOM 883 C CA . CYS A 1 122 ? -0.141 6.844 14.312 1 98.25 122 CYS A CA 1
ATOM 884 C C . CYS A 1 122 ? -0.986 5.609 14.031 1 98.25 122 CYS A C 1
ATOM 886 O O . CYS A 1 122 ? -0.45 4.516 13.852 1 98.25 122 CYS A O 1
ATOM 888 N N . GLU A 1 123 ? -2.256 5.848 14.031 1 98.88 123 GLU A N 1
ATOM 889 C CA . GLU A 1 123 ? -3.189 4.848 13.516 1 98.88 123 GLU A CA 1
ATOM 890 C C . GLU A 1 123 ? -4.094 5.434 12.438 1 98.88 123 GLU A C 1
ATOM 892 O O . GLU A 1 123 ? -4.254 6.656 12.352 1 98.88 123 GLU A O 1
ATOM 897 N N . ALA A 1 124 ? -4.613 4.594 11.562 1 98.94 124 ALA A N 1
ATOM 898 C CA . ALA A 1 124 ? -5.617 4.941 10.562 1 98.94 124 ALA A CA 1
ATOM 899 C C . ALA A 1 124 ? -6.723 3.893 10.508 1 98.94 124 ALA A C 1
ATOM 901 O O . ALA A 1 124 ? -6.441 2.691 10.453 1 98.94 124 ALA A O 1
ATOM 902 N N . GLU A 1 125 ? -7.895 4.328 10.609 1 98.94 125 GLU A N 1
ATOM 903 C CA . GLU A 1 125 ? -9.062 3.52 10.258 1 98.94 125 GLU A CA 1
ATOM 904 C C . GLU A 1 125 ? -9.508 3.795 8.82 1 98.94 125 GLU A C 1
ATOM 906 O O . GLU A 1 125 ? -9.711 4.949 8.438 1 98.94 125 GLU A O 1
ATOM 911 N N . ILE A 1 126 ? -9.625 2.725 8.062 1 99 126 ILE A N 1
ATOM 912 C CA . ILE A 1 126 ? -10.141 2.822 6.703 1 99 126 ILE A CA 1
ATOM 913 C C . ILE A 1 126 ? -11.594 2.361 6.66 1 99 126 ILE A C 1
ATOM 915 O O . ILE A 1 126 ? -11.898 1.22 7.016 1 99 126 ILE A O 1
ATOM 919 N N . VAL A 1 127 ? -12.453 3.277 6.203 1 98.94 127 VAL A N 1
ATOM 920 C CA . VAL A 1 127 ? -13.875 2.984 6.254 1 98.94 127 VAL A CA 1
ATOM 921 C C . VAL A 1 127 ? -14.531 3.355 4.926 1 98.94 127 VAL A C 1
ATOM 923 O O . VAL A 1 127 ? -13.961 4.117 4.141 1 98.94 127 VAL A O 1
ATOM 926 N N . ASP A 1 128 ? -15.672 2.766 4.66 1 98.81 128 ASP A N 1
ATOM 927 C CA . ASP A 1 128 ? -16.5 3.264 3.566 1 98.81 128 ASP A CA 1
ATOM 928 C C . ASP A 1 128 ? -17.453 4.348 4.055 1 98.81 128 ASP A C 1
ATOM 930 O O . ASP A 1 128 ? -17.453 4.699 5.234 1 98.81 128 ASP A O 1
ATOM 934 N N . PRO A 1 129 ? -18.219 4.984 3.156 1 98.62 129 PRO A N 1
ATOM 935 C CA . PRO A 1 129 ? -19.078 6.098 3.557 1 98.62 129 PRO A CA 1
ATOM 936 C C . PRO A 1 129 ? -20.156 5.684 4.566 1 98.62 129 PRO A C 1
ATOM 938 O O . PRO A 1 129 ? -20.656 6.52 5.312 1 98.62 129 PRO A O 1
ATOM 941 N N . GLU A 1 130 ? -20.438 4.441 4.629 1 98.19 130 GLU A N 1
ATOM 942 C CA . GLU A 1 130 ? -21.453 3.943 5.559 1 98.19 130 GLU A CA 1
ATOM 943 C C . GLU A 1 130 ? -20.844 3.629 6.922 1 98.19 130 GLU A C 1
ATOM 945 O O . GLU A 1 130 ? -21.562 3.291 7.863 1 98.19 130 GLU A O 1
ATOM 950 N N . GLY A 1 131 ? -19.609 3.729 7.051 1 98.25 131 GLY A N 1
ATOM 951 C CA . GLY A 1 131 ? -18.938 3.537 8.328 1 98.25 131 GLY A CA 1
ATOM 952 C C . GLY A 1 131 ? -18.438 2.121 8.539 1 98.25 131 GLY A C 1
ATOM 953 O O . GLY A 1 131 ? -17.906 1.791 9.602 1 98.25 131 GLY A O 1
ATOM 954 N N . THR A 1 132 ? -18.562 1.302 7.477 1 98.56 132 THR A N 1
ATOM 955 C CA . THR A 1 132 ? -18.016 -0.047 7.578 1 98.56 132 THR A CA 1
ATOM 956 C C . THR A 1 132 ? -16.5 -0.009 7.637 1 98.56 132 THR A C 1
ATOM 958 O O . THR A 1 132 ? -15.852 0.628 6.801 1 98.56 132 THR A O 1
ATOM 961 N N . LEU A 1 133 ? -15.945 -0.702 8.688 1 98.88 133 LEU A N 1
ATOM 962 C CA . LEU A 1 133 ? -14.492 -0.786 8.805 1 98.88 133 LEU A CA 1
ATOM 963 C C . LEU A 1 133 ? -13.922 -1.758 7.781 1 98.88 133 LEU A C 1
ATOM 965 O O . LEU A 1 133 ? -14.25 -2.947 7.793 1 98.88 133 LEU A O 1
ATOM 969 N N . LEU A 1 134 ? -13.062 -1.282 6.902 1 98.88 134 LEU A N 1
ATOM 970 C CA . LEU A 1 134 ? -12.477 -2.055 5.812 1 98.88 134 LEU A CA 1
ATOM 971 C C . LEU A 1 134 ? -11.078 -2.537 6.184 1 98.88 134 LEU A C 1
ATOM 973 O O . LEU A 1 134 ? -10.672 -3.631 5.785 1 98.88 134 LEU A O 1
ATOM 977 N N . ALA A 1 135 ? -10.344 -1.717 6.887 1 98.94 135 ALA A N 1
ATOM 978 C CA . ALA A 1 135 ? -8.977 -2.01 7.316 1 98.94 135 ALA A CA 1
ATOM 979 C C . ALA A 1 135 ? -8.555 -1.101 8.469 1 98.94 135 ALA A C 1
ATOM 981 O O . ALA A 1 135 ? -9.18 -0.066 8.711 1 98.94 135 ALA A O 1
ATOM 982 N N . LYS A 1 136 ? -7.598 -1.499 9.148 1 98.94 136 LYS A N 1
ATOM 983 C CA . LYS A 1 136 ? -6.949 -0.692 10.18 1 98.94 136 LYS A CA 1
ATOM 984 C C . LYS A 1 136 ? -5.43 -0.763 10.07 1 98.94 136 LYS A C 1
ATOM 986 O O . LYS A 1 136 ? -4.875 -1.825 9.781 1 98.94 136 LYS A O 1
ATOM 991 N N . ALA A 1 137 ? -4.828 0.382 10.383 1 98.94 137 ALA A N 1
ATOM 992 C CA . ALA A 1 137 ? -3.375 0.456 10.234 1 98.94 137 ALA A CA 1
ATOM 993 C C . ALA A 1 137 ? -2.73 1.045 11.492 1 98.94 137 ALA A C 1
ATOM 995 O O . ALA A 1 137 ? -3.312 1.91 12.148 1 98.94 137 ALA A O 1
ATOM 996 N N . LEU A 1 138 ? -1.611 0.555 11.82 1 98.88 138 LEU A N 1
ATOM 997 C CA . LEU A 1 138 ? -0.657 1.152 12.75 1 98.88 138 LEU A CA 1
ATOM 998 C C . LEU A 1 138 ? 0.65 1.492 12.047 1 98.88 138 LEU A C 1
ATOM 1000 O O . LEU A 1 138 ? 1.142 0.707 11.227 1 98.88 138 LEU A O 1
ATOM 1004 N N . ALA A 1 139 ? 1.127 2.654 12.367 1 98.81 139 ALA A N 1
ATOM 1005 C CA . ALA A 1 139 ? 2.334 3.061 11.648 1 98.81 139 ALA A CA 1
ATOM 1006 C C . ALA A 1 139 ? 3.268 3.857 12.562 1 98.81 139 ALA A C 1
ATOM 1008 O O . ALA A 1 139 ? 2.82 4.484 13.523 1 98.81 139 ALA A O 1
ATOM 1009 N N . THR A 1 140 ? 4.5 3.744 12.273 1 98.44 140 THR A N 1
ATOM 1010 C CA . THR A 1 140 ? 5.52 4.641 12.805 1 98.44 140 THR A CA 1
ATOM 1011 C C . THR A 1 140 ? 6.055 5.562 11.711 1 98.44 140 THR A C 1
ATOM 1013 O O . THR A 1 140 ? 6.453 5.102 10.641 1 98.44 140 THR A O 1
ATOM 1016 N N . TYR A 1 141 ? 5.984 6.781 11.977 1 96.25 141 TYR A N 1
ATOM 1017 C CA . TYR A 1 141 ? 6.438 7.812 11.047 1 96.25 141 TYR A CA 1
ATOM 1018 C C . TYR A 1 141 ? 7.578 8.625 11.648 1 96.25 141 TYR A C 1
ATOM 1020 O O . TYR A 1 141 ? 7.48 9.102 12.781 1 96.25 141 TYR A O 1
ATOM 1028 N N . LYS A 1 142 ? 8.633 8.734 10.859 1 94.12 142 LYS A N 1
ATOM 1029 C CA . LYS A 1 142 ? 9.773 9.531 11.305 1 94.12 142 LYS A CA 1
ATOM 1030 C C . LYS A 1 142 ? 9.719 10.938 10.719 1 94.12 142 LYS A C 1
ATOM 1032 O O . LYS A 1 142 ? 9.586 11.109 9.508 1 94.12 142 LYS A O 1
ATOM 1037 N N . VAL A 1 143 ? 9.773 11.906 11.594 1 86.38 143 VAL A N 1
ATOM 1038 C CA . VAL A 1 143 ? 9.805 13.305 11.164 1 86.38 143 VAL A CA 1
ATOM 1039 C C . VAL A 1 143 ? 11.203 13.883 11.383 1 86.38 143 VAL A C 1
ATOM 1041 O O . VAL A 1 143 ? 11.883 13.539 12.359 1 86.38 143 VAL A O 1
ATOM 1044 N N . GLY A 1 144 ? 11.719 14.773 10.492 1 76.81 144 GLY A N 1
ATOM 1045 C CA . GLY A 1 144 ? 12.977 15.484 10.664 1 76.81 144 GLY A CA 1
ATOM 1046 C C . GLY A 1 144 ? 14.156 14.75 10.07 1 76.81 144 GLY A C 1
ATOM 1047 O O . GLY A 1 144 ? 14.055 13.578 9.711 1 76.81 144 GLY A O 1
ATOM 1048 N N . MET B 1 1 ? -3.695 -50.906 -25.344 1 31.33 1 MET B N 1
ATOM 1049 C CA . MET B 1 1 ? -4.434 -49.656 -25.375 1 31.33 1 MET B CA 1
ATOM 1050 C C . MET B 1 1 ? -3.961 -48.719 -24.281 1 31.33 1 MET B C 1
ATOM 1052 O O . MET B 1 1 ? -4.105 -49.031 -23.094 1 31.33 1 MET B O 1
ATOM 1056 N N . SER B 1 2 ? -2.777 -48.031 -24.375 1 36.03 2 SER B N 1
ATOM 1057 C CA . SER B 1 2 ? -2.004 -47.219 -23.453 1 36.03 2 SER B CA 1
ATOM 1058 C C . SER B 1 2 ? -2.852 -46.094 -22.859 1 36.03 2 SER B C 1
ATOM 1060 O O . SER B 1 2 ? -3.514 -45.375 -23.594 1 36.03 2 SER B O 1
ATOM 1062 N N . ASN B 1 3 ? -3.441 -46.344 -21.672 1 34.97 3 ASN B N 1
ATOM 1063 C CA . ASN B 1 3 ? -4.227 -45.375 -20.906 1 34.97 3 ASN B CA 1
ATOM 1064 C C . ASN B 1 3 ? -3.547 -44 -20.844 1 34.97 3 ASN B C 1
ATOM 1066 O O . ASN B 1 3 ? -2.473 -43.875 -20.25 1 34.97 3 ASN B O 1
ATOM 1070 N N . ALA B 1 4 ? -3.553 -43.25 -21.969 1 38.22 4 ALA B N 1
ATOM 1071 C CA . ALA B 1 4 ? -3.178 -41.844 -22.047 1 38.22 4 ALA B CA 1
ATOM 1072 C C . ALA B 1 4 ? -3.729 -41.062 -20.859 1 38.22 4 ALA B C 1
ATOM 1074 O O . ALA B 1 4 ? -4.926 -40.75 -20.812 1 38.22 4 ALA B O 1
ATOM 1075 N N . SER B 1 5 ? -3.461 -41.5 -19.625 1 37.47 5 SER B N 1
ATOM 1076 C CA . SER B 1 5 ? -3.814 -40.75 -18.422 1 37.47 5 SER B CA 1
ATOM 1077 C C . SER B 1 5 ? -3.752 -39.25 -18.672 1 37.47 5 SER B C 1
ATOM 1079 O O . SER B 1 5 ? -2.803 -38.75 -19.297 1 37.47 5 SER B O 1
ATOM 1081 N N . GLY B 1 6 ? -4.91 -38.562 -18.891 1 33.97 6 GLY B N 1
ATOM 1082 C CA . GLY B 1 6 ? -5.23 -37.156 -19.047 1 33.97 6 GLY B CA 1
ATOM 1083 C C . GLY B 1 6 ? -4.355 -36.25 -18.219 1 33.97 6 GLY B C 1
ATOM 1084 O O . GLY B 1 6 ? -4.453 -36.25 -16.984 1 33.97 6 GLY B O 1
ATOM 1085 N N . SER B 1 7 ? -3.143 -36.094 -18.328 1 38.94 7 SER B N 1
ATOM 1086 C CA . SER B 1 7 ? -2.273 -35.031 -17.828 1 38.94 7 SER B CA 1
ATOM 1087 C C . SER B 1 7 ? -3.004 -33.688 -17.812 1 38.94 7 SER B C 1
ATOM 1089 O O . SER B 1 7 ? -3.047 -32.969 -18.812 1 38.94 7 SER B O 1
ATOM 1091 N N . ALA B 1 8 ? -4.379 -33.594 -17.531 1 36.5 8 ALA B N 1
ATOM 1092 C CA . ALA B 1 8 ? -5.418 -32.562 -17.5 1 36.5 8 ALA B CA 1
ATOM 1093 C C . ALA B 1 8 ? -4.855 -31.234 -17.016 1 36.5 8 ALA B C 1
ATOM 1095 O O . ALA B 1 8 ? -3.783 -31.188 -16.422 1 36.5 8 ALA B O 1
ATOM 1096 N N . ASP B 1 9 ? -5.625 -29.953 -17.172 1 41.81 9 ASP B N 1
ATOM 1097 C CA . ASP B 1 9 ? -5.797 -28.5 -17.219 1 41.81 9 ASP B CA 1
ATOM 1098 C C . ASP B 1 9 ? -5.582 -27.875 -15.844 1 41.81 9 ASP B C 1
ATOM 1100 O O . ASP B 1 9 ? -6.418 -27.109 -15.367 1 41.81 9 ASP B O 1
ATOM 1104 N N . ASN B 1 10 ? -5.371 -28.469 -14.766 1 47.19 10 ASN B N 1
ATOM 1105 C CA . ASN B 1 10 ? -5.309 -27.859 -13.445 1 47.19 10 ASN B CA 1
ATOM 1106 C C . ASN B 1 10 ? -4.48 -26.578 -13.469 1 47.19 10 ASN B C 1
ATOM 1108 O O . ASN B 1 10 ? -3.258 -26.625 -13.594 1 47.19 10 ASN B O 1
ATOM 1112 N N . ALA B 1 11 ? -5.016 -25.562 -14.023 1 56.47 11 ALA B N 1
ATOM 1113 C CA . ALA B 1 11 ? -4.23 -24.344 -14.07 1 56.47 11 ALA B CA 1
ATOM 1114 C C . ALA B 1 11 ? -3.504 -24.094 -12.75 1 56.47 11 ALA B C 1
ATOM 1116 O O . ALA B 1 11 ? -4.125 -24.109 -11.688 1 56.47 11 ALA B O 1
ATOM 1117 N N . SER B 1 12 ? -2.189 -24.297 -12.68 1 78.25 12 SER B N 1
ATOM 1118 C CA . SER B 1 12 ? -1.345 -24.078 -11.508 1 78.25 12 SER B CA 1
ATOM 1119 C C . SER B 1 12 ? -1.533 -22.688 -10.938 1 78.25 12 SER B C 1
ATOM 1121 O O . SER B 1 12 ? -2.129 -21.812 -11.586 1 78.25 12 SER B O 1
ATOM 1123 N N . GLY B 1 13 ? -1.565 -22.516 -9.633 1 84.12 13 GLY B N 1
ATOM 1124 C CA . GLY B 1 13 ? -1.492 -21.203 -9.016 1 84.12 13 GLY B CA 1
ATOM 1125 C C . GLY B 1 13 ? -0.682 -20.219 -9.82 1 84.12 13 GLY B C 1
ATOM 1126 O O . GLY B 1 13 ? -1.056 -19.047 -9.922 1 84.12 13 GLY B O 1
ATOM 1127 N N . ARG B 1 14 ? 0.193 -20.797 -10.508 1 87.56 14 ARG B N 1
ATOM 1128 C CA . ARG B 1 14 ? 1.051 -19.969 -11.352 1 87.56 14 ARG B CA 1
ATOM 1129 C C . ARG B 1 14 ? 0.286 -19.438 -12.562 1 87.56 14 ARG B C 1
ATOM 1131 O O . ARG B 1 14 ? 0.4 -18.25 -12.906 1 87.56 14 ARG B O 1
ATOM 1138 N N . ASP B 1 15 ? -0.465 -20.266 -13.211 1 87.25 15 ASP B N 1
ATOM 1139 C CA . ASP B 1 15 ? -1.238 -19.859 -14.375 1 87.25 15 ASP B CA 1
ATOM 1140 C C . ASP B 1 15 ? -2.281 -18.812 -14.008 1 87.25 15 ASP B C 1
ATOM 1142 O O . ASP B 1 15 ? -2.506 -17.859 -14.766 1 87.25 15 ASP B O 1
ATOM 1146 N N . VAL B 1 16 ? -2.822 -19.031 -12.898 1 86.19 16 VAL B N 1
ATOM 1147 C CA . VAL B 1 16 ? -3.85 -18.109 -12.422 1 86.19 16 VAL B CA 1
ATOM 1148 C C . VAL B 1 16 ? -3.244 -16.734 -12.211 1 86.19 16 VAL B C 1
ATOM 1150 O O . VAL B 1 16 ? -3.797 -15.727 -12.672 1 86.19 16 VAL B O 1
ATOM 1153 N N . ILE B 1 17 ? -2.129 -16.641 -11.594 1 91.38 17 ILE B N 1
ATOM 1154 C CA . ILE B 1 17 ? -1.485 -15.367 -11.297 1 91.38 17 ILE B CA 1
ATOM 1155 C C . ILE B 1 17 ? -1.005 -14.719 -12.586 1 91.38 17 ILE B C 1
ATOM 1157 O O . ILE B 1 17 ? -1.153 -13.508 -12.773 1 91.38 17 ILE B O 1
ATOM 1161 N N . ALA B 1 18 ? -0.494 -15.477 -13.5 1 91.5 18 ALA B N 1
ATOM 1162 C CA . ALA B 1 18 ? -0.005 -14.961 -14.773 1 91.5 18 ALA B CA 1
ATOM 1163 C C . ALA B 1 18 ? -1.135 -14.32 -15.57 1 91.5 18 ALA B C 1
ATOM 1165 O O . ALA B 1 18 ? -0.918 -13.344 -16.297 1 91.5 18 ALA B O 1
ATOM 1166 N N . GLN B 1 19 ? -2.268 -14.859 -15.406 1 89.12 19 GLN B N 1
ATOM 1167 C CA . GLN B 1 19 ? -3.422 -14.344 -16.125 1 89.12 19 GLN B CA 1
ATOM 1168 C C . GLN B 1 19 ? -4.07 -13.188 -15.375 1 89.12 19 GLN B C 1
ATOM 1170 O O . GLN B 1 19 ? -4.598 -12.258 -15.992 1 89.12 19 GLN B O 1
ATOM 1175 N N . PHE B 1 20 ? -3.99 -13.258 -14.148 1 91.19 20 PHE B N 1
ATOM 1176 C CA . PHE B 1 20 ? -4.645 -12.281 -13.289 1 91.19 20 PHE B CA 1
ATOM 1177 C C . PHE B 1 20 ? -3.934 -10.938 -13.359 1 91.19 20 PHE B C 1
ATOM 1179 O O . PHE B 1 20 ? -4.578 -9.898 -13.492 1 91.19 20 PHE B O 1
ATOM 1186 N N . LEU B 1 21 ? -2.625 -10.852 -13.281 1 95.31 21 LEU B N 1
ATOM 1187 C CA . LEU B 1 21 ? -1.855 -9.625 -13.102 1 95.31 21 LEU B CA 1
ATOM 1188 C C . LEU B 1 21 ? -2.146 -8.633 -14.211 1 95.31 21 LEU B C 1
ATOM 1190 O O . LEU B 1 21 ? -2.52 -7.484 -13.945 1 95.31 21 LEU B O 1
ATOM 1194 N N . PRO B 1 22 ? -2.148 -9.109 -15.453 1 95.44 22 PRO B N 1
ATOM 1195 C CA . PRO B 1 22 ? -2.4 -8.133 -16.531 1 95.44 22 PRO B CA 1
ATOM 1196 C C . PRO B 1 22 ? -3.873 -7.746 -16.641 1 95.44 22 PRO B C 1
ATOM 1198 O O . PRO B 1 22 ? -4.211 -6.793 -17.344 1 95.44 22 PRO B O 1
ATOM 1201 N N . GLN B 1 23 ? -4.715 -8.406 -15.922 1 95.12 23 GLN B N 1
ATOM 1202 C CA . GLN B 1 23 ? -6.145 -8.125 -16.016 1 95.12 23 GLN B CA 1
ATOM 1203 C C . GLN B 1 23 ? -6.598 -7.184 -14.898 1 95.12 23 GLN B C 1
ATOM 1205 O O . GLN B 1 23 ? -7.711 -6.66 -14.938 1 95.12 23 GLN B O 1
ATOM 1210 N N . SER B 1 24 ? -5.805 -7.074 -13.93 1 96.94 24 SER B N 1
ATOM 1211 C CA . SER B 1 24 ? -6.141 -6.168 -12.836 1 96.94 24 SER B CA 1
ATOM 1212 C C . SER B 1 24 ? -5.91 -4.715 -13.227 1 96.94 24 SER B C 1
ATOM 1214 O O . SER B 1 24 ? -4.777 -4.309 -13.492 1 96.94 24 SER B O 1
ATOM 1216 N N . PRO B 1 25 ? -6.922 -3.861 -13.188 1 98.5 25 PRO B N 1
ATOM 1217 C CA . PRO B 1 25 ? -6.758 -2.459 -13.57 1 98.5 25 PRO B CA 1
ATOM 1218 C C . PRO B 1 25 ? -5.711 -1.733 -12.727 1 98.5 25 PRO B C 1
ATOM 1220 O O . PRO B 1 25 ? -4.91 -0.96 -13.266 1 98.5 25 PRO B O 1
ATOM 1223 N N . PHE B 1 26 ? -5.719 -2.002 -11.484 1 98.75 26 PHE B N 1
ATOM 1224 C CA . PHE B 1 26 ? -4.781 -1.299 -10.617 1 98.75 26 PHE B CA 1
ATOM 1225 C C . PHE B 1 26 ? -3.35 -1.744 -10.898 1 98.75 26 PHE B C 1
ATOM 1227 O O . PHE B 1 26 ? -2.428 -0.926 -10.891 1 98.75 26 PHE B O 1
ATOM 1234 N N . VAL B 1 27 ? -3.174 -3.031 -11.117 1 98.56 27 VAL B N 1
ATOM 1235 C CA . VAL B 1 27 ? -1.854 -3.564 -11.43 1 98.56 27 VAL B CA 1
ATOM 1236 C C . VAL B 1 27 ? -1.342 -2.947 -12.727 1 98.56 27 VAL B C 1
ATOM 1238 O O . VAL B 1 27 ? -0.194 -2.502 -12.805 1 98.56 27 VAL B O 1
ATOM 1241 N N . THR B 1 28 ? -2.236 -2.895 -13.68 1 98.38 28 THR B N 1
ATOM 1242 C CA . THR B 1 28 ? -1.898 -2.283 -14.961 1 98.38 28 THR B CA 1
ATOM 1243 C C . THR B 1 28 ? -1.614 -0.793 -14.789 1 98.38 28 THR B C 1
ATOM 1245 O O . THR B 1 28 ? -0.68 -0.261 -15.391 1 98.38 28 THR B O 1
ATOM 1248 N N . LYS B 1 29 ? -2.344 -0.164 -14 1 98.75 29 LYS B N 1
ATOM 1249 C CA . LYS B 1 29 ? -2.186 1.262 -13.727 1 98.75 29 LYS B CA 1
ATOM 1250 C C . LYS B 1 29 ? -0.793 1.566 -13.18 1 98.75 29 LYS B C 1
ATOM 1252 O O . LYS B 1 29 ? -0.189 2.578 -13.539 1 98.75 29 LYS B O 1
ATOM 1257 N N . LEU B 1 30 ? -0.289 0.683 -12.336 1 98.75 30 LEU B N 1
ATOM 1258 C CA . LEU B 1 30 ? 1.025 0.911 -11.75 1 98.75 30 LEU B CA 1
ATOM 1259 C C . LEU B 1 30 ? 2.129 0.384 -12.656 1 98.75 30 LEU B C 1
ATOM 1261 O O . LEU B 1 30 ? 3.295 0.756 -12.508 1 98.75 30 LEU B O 1
ATOM 1265 N N . GLY B 1 31 ? 1.767 -0.515 -13.531 1 98.75 31 GLY B N 1
ATOM 1266 C CA . GLY B 1 31 ? 2.736 -1.086 -14.453 1 98.75 31 GLY B CA 1
ATOM 1267 C C . GLY B 1 31 ? 3.498 -2.26 -13.867 1 98.75 31 GLY B C 1
ATOM 1268 O O . GLY B 1 31 ? 4.605 -2.574 -14.305 1 98.75 31 GLY B O 1
ATOM 1269 N N . ILE B 1 32 ? 2.938 -2.943 -12.891 1 98.88 32 ILE B N 1
ATOM 1270 C CA . ILE B 1 32 ? 3.615 -4.059 -12.234 1 98.88 32 ILE B CA 1
ATOM 1271 C C . ILE B 1 32 ? 3.561 -5.293 -13.141 1 98.88 32 ILE B C 1
ATOM 1273 O O . ILE B 1 32 ? 2.523 -5.586 -13.734 1 98.88 32 ILE B O 1
ATOM 1277 N N . VAL B 1 33 ? 4.695 -6.012 -13.172 1 98.62 33 VAL B N 1
ATOM 1278 C CA . VAL B 1 33 ? 4.773 -7.195 -14.023 1 98.62 33 VAL B CA 1
ATOM 1279 C C . VAL B 1 33 ? 5.43 -8.344 -13.258 1 98.62 33 VAL B C 1
ATOM 1281 O O . VAL B 1 33 ? 6.094 -8.117 -12.242 1 98.62 33 VAL B O 1
ATOM 1284 N N . ALA B 1 34 ? 5.207 -9.539 -13.758 1 98.5 34 ALA B N 1
ATOM 1285 C CA . ALA B 1 34 ? 5.867 -10.719 -13.195 1 98.5 34 ALA B CA 1
ATOM 1286 C C . ALA B 1 34 ? 7.145 -11.047 -13.961 1 98.5 34 ALA B C 1
ATOM 1288 O O . ALA B 1 34 ? 7.121 -11.211 -15.18 1 98.5 34 ALA B O 1
ATOM 1289 N N . ASP B 1 35 ? 8.211 -11.133 -13.195 1 98.44 35 ASP B N 1
ATOM 1290 C CA . ASP B 1 35 ? 9.469 -11.57 -13.797 1 98.44 35 ASP B CA 1
ATOM 1291 C C . ASP B 1 35 ? 9.656 -13.078 -13.648 1 98.44 35 ASP B C 1
ATOM 1293 O O . ASP B 1 35 ? 10.289 -13.719 -14.492 1 98.44 35 ASP B O 1
ATOM 1297 N N . HIS B 1 36 ? 9.234 -13.602 -12.562 1 97.75 36 HIS B N 1
ATOM 1298 C CA . HIS B 1 36 ? 9.391 -15.016 -12.242 1 97.75 36 HIS B CA 1
ATOM 1299 C C . HIS B 1 36 ? 8.266 -15.5 -11.328 1 97.75 36 HIS B C 1
ATOM 1301 O O . HIS B 1 36 ? 8 -14.883 -10.289 1 97.75 36 HIS B O 1
ATOM 1307 N N . LEU B 1 37 ? 7.602 -16.531 -11.734 1 96.44 37 LEU B N 1
ATOM 1308 C CA . LEU B 1 37 ? 6.562 -17.156 -10.93 1 96.44 37 LEU B CA 1
ATOM 1309 C C . LEU B 1 37 ? 6.91 -18.625 -10.641 1 96.44 37 LEU B C 1
ATOM 1311 O O . LEU B 1 37 ? 6.391 -19.531 -11.297 1 96.44 37 LEU B O 1
ATOM 1315 N N . GLY B 1 38 ? 7.727 -18.75 -9.609 1 94.62 38 GLY B N 1
ATOM 1316 C CA . GLY B 1 38 ? 8.117 -20.094 -9.219 1 94.62 38 GLY B CA 1
ATOM 1317 C C . GLY B 1 38 ? 7.422 -20.578 -7.961 1 94.62 38 GLY B C 1
ATOM 1318 O O . GLY B 1 38 ? 6.852 -19.781 -7.211 1 94.62 38 GLY B O 1
ATOM 1319 N N . ALA B 1 39 ? 7.527 -21.906 -7.715 1 91.81 39 ALA B N 1
ATOM 1320 C CA . ALA B 1 39 ? 6.891 -22.5 -6.543 1 91.81 39 ALA B CA 1
ATOM 1321 C C . ALA B 1 39 ? 7.602 -22.094 -5.262 1 91.81 39 ALA B C 1
ATOM 1323 O O . ALA B 1 39 ? 6.969 -21.922 -4.215 1 91.81 39 ALA B O 1
ATOM 1324 N N . ASP B 1 40 ? 8.875 -21.875 -5.379 1 93.56 40 ASP B N 1
ATOM 1325 C CA . ASP B 1 40 ? 9.664 -21.578 -4.191 1 93.56 40 ASP B CA 1
ATOM 1326 C C . ASP B 1 40 ? 9.844 -20.078 -4.016 1 93.56 40 ASP B C 1
ATOM 1328 O O . ASP B 1 40 ? 10.086 -19.594 -2.904 1 93.56 40 ASP B O 1
ATOM 1332 N N . GLU B 1 41 ? 9.797 -19.438 -5.191 1 97.31 41 GLU B N 1
ATOM 1333 C CA . GLU B 1 41 ? 10.039 -18 -5.184 1 97.31 41 GLU B CA 1
ATOM 1334 C C . GLU B 1 41 ? 9.336 -17.312 -6.352 1 97.31 41 GLU B C 1
ATOM 1336 O O . GLU B 1 41 ? 9.336 -17.828 -7.473 1 97.31 41 GLU B O 1
ATOM 1341 N N . VAL B 1 42 ? 8.758 -16.172 -6.023 1 98 42 VAL B N 1
ATOM 1342 C CA . VAL B 1 42 ? 8.211 -15.328 -7.086 1 98 42 VAL B CA 1
ATOM 1343 C C . VAL B 1 42 ? 8.961 -14 -7.129 1 98 42 VAL B C 1
ATOM 1345 O O . VAL B 1 42 ? 9.508 -13.555 -6.117 1 98 42 VAL B O 1
ATOM 1348 N N . ARG B 1 43 ? 9.008 -13.383 -8.305 1 98.81 43 ARG B N 1
ATOM 1349 C CA . ARG B 1 43 ? 9.578 -12.055 -8.5 1 98.81 43 ARG B CA 1
ATOM 1350 C C . ARG B 1 43 ? 8.656 -11.18 -9.336 1 98.81 43 ARG B C 1
ATOM 1352 O O . ARG B 1 43 ? 8.359 -11.5 -10.484 1 98.81 43 ARG B O 1
ATOM 1359 N N . LEU B 1 44 ? 8.211 -10.18 -8.734 1 98.88 44 LEU B N 1
ATOM 1360 C CA . LEU B 1 44 ? 7.469 -9.141 -9.43 1 98.88 44 LEU B CA 1
ATOM 1361 C C . LEU B 1 44 ? 8.281 -7.855 -9.516 1 98.88 44 LEU B C 1
ATOM 1363 O O . LEU B 1 44 ? 9.148 -7.605 -8.672 1 98.88 44 LEU B O 1
ATOM 1367 N N . ARG B 1 45 ? 7.926 -7.039 -10.523 1 98.94 45 ARG B N 1
ATOM 1368 C CA . ARG B 1 45 ? 8.68 -5.812 -10.75 1 98.94 45 ARG B CA 1
ATOM 1369 C C . ARG B 1 45 ? 7.742 -4.625 -10.945 1 98.94 45 ARG B C 1
ATOM 1371 O O . ARG B 1 45 ? 6.734 -4.73 -11.648 1 98.94 45 ARG B O 1
ATOM 1378 N N . LEU B 1 46 ? 8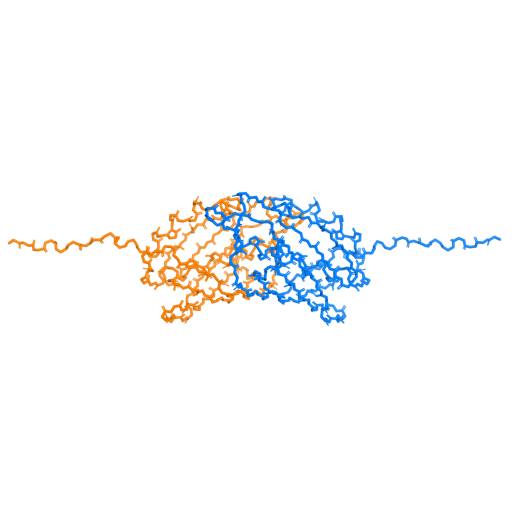.047 -3.572 -10.281 1 98.94 46 LEU B N 1
ATOM 1379 C CA . LEU B 1 46 ? 7.539 -2.236 -10.562 1 98.94 46 LEU B CA 1
ATOM 1380 C C . LEU B 1 46 ? 8.562 -1.408 -11.328 1 98.94 46 LEU B C 1
ATOM 1382 O O . LEU B 1 46 ? 9.523 -0.904 -10.742 1 98.94 46 LEU B O 1
ATOM 1386 N N . PRO B 1 47 ? 8.383 -1.289 -12.641 1 98.88 47 PRO B N 1
ATOM 1387 C CA . PRO B 1 47 ? 9.336 -0.477 -13.391 1 98.88 47 PRO B CA 1
ATOM 1388 C C . PRO B 1 47 ? 9.312 0.994 -12.984 1 98.88 47 PRO B C 1
ATOM 1390 O O . PRO B 1 47 ? 8.273 1.504 -12.562 1 98.88 47 PRO B O 1
ATOM 1393 N N . TRP B 1 48 ? 10.469 1.596 -13.141 1 98.75 48 TRP B N 1
ATOM 1394 C CA . TRP B 1 48 ? 10.516 3.035 -12.898 1 98.75 48 TRP B CA 1
ATOM 1395 C C . TRP B 1 48 ? 9.484 3.76 -13.758 1 98.75 48 TRP B C 1
ATOM 1397 O O . TRP B 1 48 ? 9.414 3.559 -14.969 1 98.75 48 TRP B O 1
ATOM 1407 N N . ASP B 1 49 ? 8.734 4.543 -13.164 1 98.69 49 ASP B N 1
ATOM 1408 C CA . ASP B 1 49 ? 7.684 5.367 -13.758 1 98.69 49 ASP B CA 1
ATOM 1409 C C . ASP B 1 49 ? 7.5 6.672 -12.992 1 98.69 49 ASP B C 1
ATOM 1411 O O . ASP B 1 49 ? 7.145 6.656 -11.812 1 98.69 49 ASP B O 1
ATOM 1415 N N . PRO B 1 50 ? 7.676 7.824 -13.586 1 98.12 50 PRO B N 1
ATOM 1416 C CA . PRO B 1 50 ? 7.578 9.109 -12.883 1 98.12 50 PRO B CA 1
ATOM 1417 C C . PRO B 1 50 ? 6.184 9.367 -12.32 1 98.12 50 PRO B C 1
ATOM 1419 O O . PRO B 1 50 ? 6.004 10.273 -11.508 1 98.12 50 PRO B O 1
ATOM 1422 N N . SER B 1 51 ? 5.227 8.594 -12.719 1 98.38 51 SER B N 1
ATOM 1423 C CA . SER B 1 51 ? 3.887 8.773 -12.172 1 98.38 51 SER B CA 1
ATOM 1424 C C . SER B 1 51 ? 3.701 7.98 -10.883 1 98.38 51 SER B C 1
ATOM 1426 O O . SER B 1 51 ? 2.67 8.094 -10.219 1 98.38 51 SER B O 1
ATOM 1428 N N . ASN B 1 52 ? 4.648 7.141 -10.492 1 98.75 52 ASN B N 1
ATOM 1429 C CA . ASN B 1 52 ? 4.57 6.34 -9.281 1 98.75 52 ASN B CA 1
ATOM 1430 C C . ASN B 1 52 ? 5.445 6.918 -8.172 1 98.75 52 ASN B C 1
ATOM 1432 O O . ASN B 1 52 ? 5.93 6.18 -7.309 1 98.75 52 ASN B O 1
ATOM 1436 N N . VAL B 1 53 ? 5.703 8.227 -8.156 1 98.31 53 VAL B N 1
ATOM 1437 C CA . VAL B 1 53 ? 6.656 8.797 -7.211 1 98.31 53 VAL B CA 1
ATOM 1438 C C . VAL B 1 53 ? 5.922 9.68 -6.199 1 98.31 53 VAL B C 1
ATOM 1440 O O . VAL B 1 53 ? 4.809 10.133 -6.461 1 98.31 53 VAL B O 1
ATOM 1443 N N . THR B 1 54 ? 6.574 9.828 -5.012 1 95.69 54 THR B N 1
ATOM 1444 C CA . THR B 1 54 ? 6.117 10.805 -4.027 1 95.69 54 THR B CA 1
ATOM 1445 C C . THR B 1 54 ? 6.277 12.227 -4.555 1 95.69 54 THR B C 1
ATOM 1447 O O . THR B 1 54 ? 5.289 12.898 -4.859 1 95.69 54 THR B O 1
ATOM 1450 N N . ILE B 1 55 ? 7.402 12.711 -4.691 1 93.62 55 ILE B N 1
ATOM 1451 C CA . ILE B 1 55 ? 7.895 13.938 -5.316 1 93.62 55 ILE B CA 1
ATOM 1452 C C . ILE B 1 55 ? 9.297 13.703 -5.875 1 93.62 55 ILE B C 1
ATOM 1454 O O . ILE B 1 55 ? 10.062 12.906 -5.332 1 93.62 55 ILE B O 1
ATOM 1458 N N . GLY B 1 56 ? 9.586 14.398 -6.938 1 94.81 56 GLY B N 1
ATOM 1459 C CA . GLY B 1 56 ? 10.898 14.188 -7.523 1 94.81 56 GLY B CA 1
ATOM 1460 C C . GLY B 1 56 ? 11.055 12.812 -8.148 1 94.81 56 GLY B C 1
ATOM 1461 O O . GLY B 1 56 ? 10.266 12.414 -9 1 94.81 56 GLY B O 1
ATOM 1462 N N . ASP B 1 57 ? 12.055 12.07 -7.531 1 97.19 57 ASP B N 1
ATOM 1463 C CA . ASP B 1 57 ? 12.375 10.781 -8.148 1 97.19 57 ASP B CA 1
ATOM 1464 C C . ASP B 1 57 ? 12.219 9.641 -7.141 1 97.19 57 ASP B C 1
ATOM 1466 O O . ASP B 1 57 ? 12.688 8.531 -7.387 1 97.19 57 ASP B O 1
ATOM 1470 N N . MET B 1 58 ? 11.609 9.945 -6.043 1 96.88 58 MET B N 1
ATOM 1471 C CA . MET B 1 58 ? 11.43 8.93 -5.008 1 96.88 58 MET B CA 1
ATOM 1472 C C . MET B 1 58 ? 10.172 8.102 -5.262 1 96.88 58 MET B C 1
ATOM 1474 O O . MET B 1 58 ? 9.062 8.633 -5.281 1 96.88 58 MET B O 1
ATOM 1478 N N . VAL B 1 59 ? 10.383 6.805 -5.41 1 98.5 59 VAL B N 1
ATOM 1479 C CA . VAL B 1 59 ? 9.227 5.93 -5.57 1 98.5 59 VAL B CA 1
ATOM 1480 C C . VAL B 1 59 ? 8.336 6.027 -4.332 1 98.5 59 VAL B C 1
ATOM 1482 O O . VAL B 1 59 ? 8.828 6.008 -3.203 1 98.5 59 VAL B O 1
ATOM 1485 N N . HIS B 1 60 ? 7.082 6.148 -4.551 1 98.44 60 HIS B N 1
ATOM 1486 C CA . HIS B 1 60 ? 6.141 6.344 -3.453 1 98.44 60 HIS B CA 1
ATOM 1487 C C . HIS B 1 60 ? 6.031 5.094 -2.59 1 98.44 60 HIS B C 1
ATOM 1489 O O . HIS B 1 60 ? 5.965 3.977 -3.109 1 98.44 60 HIS B O 1
ATOM 1495 N N . GLY B 1 61 ? 5.91 5.254 -1.319 1 97.81 61 GLY B N 1
ATOM 1496 C CA . GLY B 1 61 ? 5.754 4.141 -0.397 1 97.81 61 GLY B CA 1
ATOM 1497 C C . GLY B 1 61 ? 4.52 3.305 -0.672 1 97.81 61 GLY B C 1
ATOM 1498 O O . GLY B 1 61 ? 4.52 2.094 -0.441 1 97.81 61 GLY B O 1
ATOM 1499 N N . GLY B 1 62 ? 3.445 3.934 -1.097 1 98.38 62 GLY B N 1
ATOM 1500 C CA . GLY B 1 62 ? 2.234 3.217 -1.46 1 98.38 62 GLY B CA 1
ATOM 1501 C C . GLY B 1 62 ? 2.426 2.283 -2.641 1 98.38 62 GLY B C 1
ATOM 1502 O O . GLY B 1 62 ? 1.815 1.214 -2.699 1 98.38 62 GLY B O 1
ATOM 1503 N N . ALA B 1 63 ? 3.24 2.715 -3.588 1 98.81 63 ALA B N 1
ATOM 1504 C CA . ALA B 1 63 ? 3.568 1.841 -4.711 1 98.81 63 ALA B CA 1
ATOM 1505 C C . ALA B 1 63 ? 4.383 0.637 -4.25 1 98.81 63 ALA B C 1
ATOM 1507 O O . ALA B 1 63 ? 4.148 -0.489 -4.695 1 98.81 63 ALA B O 1
ATOM 1508 N N . ILE B 1 64 ? 5.285 0.913 -3.357 1 98.88 64 ILE B N 1
ATOM 1509 C CA . ILE B 1 64 ? 6.098 -0.154 -2.785 1 98.88 64 ILE B CA 1
ATOM 1510 C C . ILE B 1 64 ? 5.211 -1.106 -1.986 1 98.88 64 ILE B C 1
ATOM 1512 O O . ILE B 1 64 ? 5.352 -2.328 -2.086 1 98.88 64 ILE B O 1
ATOM 1516 N N . ALA B 1 65 ? 4.281 -0.568 -1.221 1 98.81 65 ALA B N 1
ATOM 1517 C CA . ALA B 1 65 ? 3.35 -1.394 -0.455 1 98.81 65 ALA B CA 1
ATOM 1518 C C . ALA B 1 65 ? 2.498 -2.26 -1.379 1 98.81 65 ALA B C 1
ATOM 1520 O O . ALA B 1 65 ? 2.225 -3.422 -1.073 1 98.81 65 ALA B O 1
ATOM 1521 N N . THR B 1 66 ? 2.08 -1.684 -2.473 1 98.88 66 THR B N 1
ATOM 1522 C CA . THR B 1 66 ? 1.299 -2.43 -3.453 1 98.88 66 THR B CA 1
ATOM 1523 C C . THR B 1 66 ? 2.109 -3.594 -4.02 1 98.88 66 THR B C 1
ATOM 1525 O O . THR B 1 66 ? 1.615 -4.719 -4.098 1 98.88 66 THR B O 1
ATOM 1528 N N . LEU B 1 67 ? 3.342 -3.312 -4.379 1 98.94 67 LEU B N 1
ATOM 1529 C CA . LEU B 1 67 ? 4.211 -4.363 -4.891 1 98.94 67 LEU B CA 1
ATOM 1530 C C . LEU B 1 67 ? 4.379 -5.477 -3.861 1 98.94 67 LEU B C 1
ATOM 1532 O O . LEU B 1 67 ? 4.32 -6.66 -4.207 1 98.94 67 LEU B O 1
ATOM 1536 N N . ALA B 1 68 ? 4.582 -5.086 -2.635 1 98.94 68 ALA B N 1
ATOM 1537 C CA . ALA B 1 68 ? 4.738 -6.066 -1.564 1 98.94 68 ALA B CA 1
ATOM 1538 C C . ALA B 1 68 ? 3.496 -6.941 -1.438 1 98.94 68 ALA B C 1
ATOM 1540 O O . ALA B 1 68 ? 3.598 -8.172 -1.354 1 98.94 68 ALA B O 1
ATOM 1541 N N . ASP B 1 69 ? 2.338 -6.34 -1.436 1 98.69 69 ASP B N 1
ATOM 1542 C CA . ASP B 1 69 ? 1.069 -7.051 -1.331 1 98.69 69 ASP B CA 1
ATOM 1543 C C . ASP B 1 69 ? 0.905 -8.055 -2.473 1 98.69 69 ASP B C 1
ATOM 1545 O O . ASP B 1 69 ? 0.591 -9.219 -2.242 1 98.69 69 ASP B O 1
ATOM 1549 N N . LEU B 1 70 ? 1.171 -7.617 -3.646 1 98.5 70 LEU B N 1
ATOM 1550 C CA . LEU B 1 70 ? 1.024 -8.469 -4.824 1 98.5 70 LEU B CA 1
ATOM 1551 C C . LEU B 1 70 ? 2.039 -9.602 -4.805 1 98.5 70 LEU B C 1
ATOM 1553 O O . LEU B 1 70 ? 1.741 -10.719 -5.25 1 98.5 70 LEU B O 1
ATOM 1557 N N . THR B 1 71 ? 3.215 -9.289 -4.328 1 98.75 71 THR B N 1
ATOM 1558 C CA . THR B 1 71 ? 4.277 -10.289 -4.273 1 98.75 71 THR B CA 1
ATOM 1559 C C . THR B 1 71 ? 3.908 -11.414 -3.316 1 98.75 71 THR B C 1
ATOM 1561 O O . THR B 1 71 ? 4.062 -12.594 -3.65 1 98.75 71 THR B O 1
ATOM 1564 N N . VAL B 1 72 ? 3.389 -11.055 -2.156 1 97.81 72 VAL B N 1
ATOM 1565 C CA . VAL B 1 72 ? 3.01 -12.086 -1.2 1 97.81 72 VAL B CA 1
ATOM 1566 C C . VAL B 1 72 ? 1.823 -12.883 -1.74 1 97.81 72 VAL B C 1
ATOM 1568 O O . VAL B 1 72 ? 1.745 -14.102 -1.553 1 97.81 72 VAL B O 1
ATOM 1571 N N . MET B 1 73 ? 0.871 -12.195 -2.365 1 95.69 73 MET B N 1
ATOM 1572 C CA . MET B 1 73 ? -0.246 -12.891 -3 1 95.69 73 MET B CA 1
ATOM 1573 C C . MET B 1 73 ? 0.253 -13.898 -4.027 1 95.69 73 MET B C 1
ATOM 1575 O O . MET B 1 73 ? -0.162 -15.062 -4.02 1 95.69 73 MET B O 1
ATOM 1579 N N . ALA B 1 74 ? 1.13 -13.469 -4.895 1 95.62 74 ALA B N 1
ATOM 1580 C CA . ALA B 1 74 ? 1.663 -14.344 -5.934 1 95.62 74 ALA B CA 1
ATOM 1581 C C . ALA B 1 74 ? 2.369 -15.555 -5.32 1 95.62 74 ALA B C 1
ATOM 1583 O O . ALA B 1 74 ? 2.207 -16.688 -5.793 1 95.62 74 ALA B O 1
ATOM 1584 N N . ALA B 1 75 ? 3.166 -15.297 -4.289 1 95.94 75 ALA B N 1
ATOM 1585 C CA . ALA B 1 75 ? 3.846 -16.391 -3.611 1 95.94 75 ALA B CA 1
ATOM 1586 C C . ALA B 1 75 ? 2.844 -17.422 -3.074 1 95.94 75 ALA B C 1
ATOM 1588 O O . ALA B 1 75 ? 3.02 -18.625 -3.25 1 95.94 75 ALA B O 1
ATOM 1589 N N . ALA B 1 76 ? 1.812 -16.922 -2.461 1 93.81 76 ALA B N 1
ATOM 1590 C CA . ALA B 1 76 ? 0.804 -17.797 -1.872 1 93.81 76 ALA B CA 1
ATOM 1591 C C . ALA B 1 76 ? 0.154 -18.672 -2.936 1 93.81 76 ALA B C 1
ATOM 1593 O O . ALA B 1 76 ? -0.134 -19.844 -2.686 1 93.81 76 ALA B O 1
ATOM 1594 N N . TRP B 1 77 ? 0.012 -18.109 -4.055 1 92.19 77 TRP B N 1
ATOM 1595 C CA . TRP B 1 77 ? -0.71 -18.812 -5.102 1 92.19 77 TRP B CA 1
ATOM 1596 C C . TRP B 1 77 ? 0.217 -19.781 -5.848 1 92.19 77 TRP B C 1
ATOM 1598 O O . TRP B 1 77 ? -0.213 -20.844 -6.305 1 92.19 77 TRP B O 1
ATOM 1608 N N . CYS B 1 78 ? 1.413 -19.422 -5.926 1 91.25 78 CYS B N 1
ATOM 1609 C CA . CYS B 1 78 ? 2.32 -20.203 -6.762 1 91.25 78 CYS B CA 1
ATOM 1610 C C . CYS B 1 78 ? 2.877 -21.406 -5.992 1 91.25 78 CYS B C 1
ATOM 1612 O O . CYS B 1 78 ? 3.371 -22.359 -6.594 1 91.25 78 CYS B O 1
ATOM 1614 N N . SER B 1 79 ? 3.057 -21.375 -4.613 1 82.19 79 SER B N 1
ATOM 1615 C CA . SER B 1 79 ? 3.713 -22.391 -3.795 1 82.19 79 SER B CA 1
ATOM 1616 C C . SER B 1 79 ? 2.83 -23.625 -3.635 1 82.19 79 SER B C 1
ATOM 1618 O O . SER B 1 79 ? 3.285 -24.656 -3.143 1 82.19 79 SER B O 1
ATOM 1620 N N . GLY B 1 80 ? 1.824 -23.828 -4.164 1 71 80 GLY B N 1
ATOM 1621 C CA . GLY B 1 80 ? 1.009 -25.016 -3.957 1 71 80 GLY B CA 1
ATOM 1622 C C . GLY B 1 80 ? -0.181 -25.094 -4.895 1 71 80 GLY B C 1
ATOM 1623 O O . GLY B 1 80 ? -0.209 -24.422 -5.926 1 71 80 GLY B O 1
ATOM 1624 N N . GLN B 1 81 ? -0.884 -26.141 -4.531 1 64.12 81 GLN B N 1
ATOM 1625 C CA . GLN B 1 81 ? -2.088 -26.312 -5.34 1 64.12 81 GLN B CA 1
ATOM 1626 C C . GLN B 1 81 ? -3.045 -25.141 -5.156 1 64.12 81 GLN B C 1
ATOM 1628 O O . GLN B 1 81 ? -3.379 -24.781 -4.027 1 64.12 81 GLN B O 1
ATOM 1633 N N . ALA B 1 82 ? -2.988 -24.391 -6.125 1 60.72 82 ALA B N 1
ATOM 1634 C CA . ALA B 1 82 ? -3.904 -23.25 -6.082 1 60.72 82 ALA B CA 1
ATOM 1635 C C . ALA B 1 82 ? -5.359 -23.719 -6.062 1 60.72 82 ALA B C 1
ATOM 1637 O O . ALA B 1 82 ? -5.699 -24.734 -6.68 1 60.72 82 ALA B O 1
ATOM 1638 N N . PRO B 1 83 ? -6.117 -22.984 -5.121 1 60.09 83 PRO B N 1
ATOM 1639 C CA . PRO B 1 83 ? -7.539 -23.297 -5.297 1 60.09 83 PRO B CA 1
ATOM 1640 C C . PRO B 1 83 ? -8.039 -22.984 -6.707 1 60.09 83 PRO B C 1
ATOM 1642 O O . PRO B 1 83 ? -7.469 -22.141 -7.398 1 60.09 83 PRO B O 1
ATOM 1645 N N . PRO B 1 84 ? -8.906 -23.828 -7.137 1 55.88 84 PRO B N 1
ATOM 1646 C CA . PRO B 1 84 ? -9.43 -23.656 -8.492 1 55.88 84 PRO B CA 1
ATOM 1647 C C . PRO B 1 84 ? -9.984 -22.25 -8.734 1 55.88 84 PRO B C 1
ATOM 1649 O O . PRO B 1 84 ? -10.078 -21.812 -9.883 1 55.88 84 PRO B O 1
ATOM 1652 N N . GLU B 1 85 ? -10.477 -21.656 -7.652 1 60.41 85 GLU B N 1
ATOM 1653 C CA . GLU B 1 85 ? -11.07 -20.328 -7.855 1 60.41 85 GLU B CA 1
ATOM 1654 C C . GLU B 1 85 ? -10.156 -19.234 -7.34 1 60.41 85 GLU B C 1
ATOM 1656 O O . GLU B 1 85 ? -9.367 -19.453 -6.418 1 60.41 85 GLU B O 1
ATOM 1661 N N . LEU B 1 86 ? -10.109 -18.188 -8.172 1 63.44 86 LEU B N 1
ATOM 1662 C CA . LEU B 1 86 ? -9.367 -17 -7.789 1 63.44 86 LEU B CA 1
ATOM 1663 C C . LEU B 1 86 ? -9.977 -16.344 -6.551 1 63.44 86 LEU B C 1
ATOM 1665 O O . LEU B 1 86 ? -10.562 -15.266 -6.637 1 63.44 86 LEU B O 1
ATOM 1669 N N . ARG B 1 87 ? -10.078 -17.172 -5.531 1 78.81 87 ARG B N 1
ATOM 1670 C CA . ARG B 1 87 ? -10.656 -16.641 -4.301 1 78.81 87 ARG B CA 1
ATOM 1671 C C . ARG B 1 87 ? -9.609 -16.578 -3.191 1 78.81 87 ARG B C 1
ATOM 1673 O O . ARG B 1 87 ? -9.102 -17.609 -2.752 1 78.81 87 ARG B O 1
ATOM 1680 N N . GLY B 1 88 ? -9.125 -15.398 -2.936 1 90.44 88 GLY B N 1
ATOM 1681 C CA . GLY B 1 88 ? -8.219 -15.133 -1.829 1 90.44 88 GLY B CA 1
ATOM 1682 C C . GLY B 1 88 ? -8.078 -13.648 -1.52 1 90.44 88 GLY B C 1
ATOM 1683 O O . GLY B 1 88 ? -8.461 -12.805 -2.326 1 90.44 88 GLY B O 1
ATOM 1684 N N . VAL B 1 89 ? -7.703 -13.461 -0.244 1 93.75 89 VAL B N 1
ATOM 1685 C CA . VAL B 1 89 ? -7.551 -12.07 0.191 1 93.75 89 VAL B CA 1
ATOM 1686 C C . VAL B 1 89 ? -6.383 -11.969 1.169 1 93.75 89 VAL B C 1
ATOM 1688 O O . VAL B 1 89 ? -6.109 -12.898 1.926 1 93.75 89 VAL B O 1
ATOM 1691 N N . THR B 1 90 ? -5.738 -10.859 1.046 1 97.19 90 THR B N 1
ATOM 1692 C CA . THR B 1 90 ? -4.77 -10.547 2.09 1 97.19 90 THR B CA 1
ATOM 1693 C C . THR B 1 90 ? -5.473 -10.203 3.4 1 97.19 90 THR B C 1
ATOM 1695 O O . THR B 1 90 ? -6.395 -9.383 3.422 1 97.19 90 THR B O 1
ATOM 1698 N N . VAL B 1 91 ? -5.023 -10.852 4.469 1 98.12 91 VAL B N 1
ATOM 1699 C CA . VAL B 1 91 ? -5.609 -10.633 5.789 1 98.12 91 VAL B CA 1
ATOM 1700 C C . VAL B 1 91 ? -4.805 -9.586 6.547 1 98.12 91 VAL B C 1
ATOM 1702 O O . VAL B 1 91 ? -5.375 -8.688 7.176 1 98.12 91 VAL B O 1
ATOM 1705 N N . SER B 1 92 ? -3.521 -9.781 6.477 1 98.81 92 SER B N 1
ATOM 1706 C CA . SER B 1 92 ? -2.641 -8.82 7.133 1 98.81 92 SER B CA 1
ATOM 1707 C C . SER B 1 92 ? -1.373 -8.586 6.316 1 98.81 92 SER B C 1
ATOM 1709 O O . SER B 1 92 ? -0.944 -9.461 5.562 1 98.81 92 SER B O 1
ATOM 1711 N N . LEU B 1 93 ? -0.834 -7.418 6.477 1 98.88 93 LEU B N 1
ATOM 1712 C CA . LEU B 1 93 ? 0.392 -6.992 5.812 1 98.88 93 LEU B CA 1
ATOM 1713 C C . LEU B 1 93 ? 1.193 -6.051 6.707 1 98.88 93 LEU B C 1
ATOM 1715 O O . LEU B 1 93 ? 0.7 -4.992 7.102 1 98.88 93 LEU B O 1
ATOM 1719 N N . ALA B 1 94 ? 2.373 -6.461 7.047 1 98.94 94 ALA B N 1
ATOM 1720 C CA . ALA B 1 94 ? 3.293 -5.617 7.805 1 98.94 94 ALA B CA 1
ATOM 1721 C C . ALA B 1 94 ? 4.531 -5.277 6.98 1 98.94 94 ALA B C 1
ATOM 1723 O O . ALA B 1 94 ? 5.18 -6.168 6.422 1 98.94 94 ALA B O 1
ATOM 1724 N N . LEU B 1 95 ? 4.805 -3.979 6.941 1 98.88 95 LEU B N 1
ATOM 1725 C CA . LEU B 1 95 ? 5.914 -3.49 6.133 1 98.88 95 LEU B CA 1
ATOM 1726 C C . LEU B 1 95 ? 6.891 -2.682 6.98 1 98.88 95 LEU B C 1
ATOM 1728 O O . LEU B 1 95 ? 6.477 -1.861 7.801 1 98.88 95 LEU B O 1
ATOM 1732 N N . ASP B 1 96 ? 8.133 -2.969 6.777 1 98.88 96 ASP B N 1
ATOM 1733 C CA . ASP B 1 96 ? 9.203 -2.088 7.242 1 98.88 96 ASP B CA 1
ATOM 1734 C C . ASP B 1 96 ? 9.945 -1.455 6.07 1 98.88 96 ASP B C 1
ATOM 1736 O O . ASP B 1 96 ? 10.484 -2.162 5.215 1 98.88 96 ASP B O 1
ATOM 1740 N N . PHE B 1 97 ? 9.914 -0.13 6.051 1 98.69 97 PHE B N 1
ATOM 1741 C CA . PHE B 1 97 ? 10.656 0.611 5.039 1 98.69 97 PHE B CA 1
ATOM 1742 C C . PHE B 1 97 ? 12.07 0.92 5.516 1 98.69 97 PHE B C 1
ATOM 1744 O O . PHE B 1 97 ? 12.258 1.449 6.613 1 98.69 97 PHE B O 1
ATOM 1751 N N . MET B 1 98 ? 13.039 0.63 4.637 1 98.19 98 MET B N 1
ATOM 1752 C CA . MET B 1 98 ? 14.414 0.657 5.133 1 98.19 98 MET B CA 1
ATOM 1753 C C . MET B 1 98 ? 15.25 1.675 4.367 1 98.19 98 MET B C 1
ATOM 1755 O O . MET B 1 98 ? 16.188 2.248 4.914 1 98.19 98 MET B O 1
ATOM 1759 N N . ALA B 1 99 ? 14.984 1.859 3.123 1 97.94 99 ALA B N 1
ATOM 1760 C CA . ALA B 1 99 ? 15.734 2.795 2.285 1 97.94 99 ALA B CA 1
ATOM 1761 C C . ALA B 1 99 ? 14.852 3.361 1.175 1 97.94 99 ALA B C 1
ATOM 1763 O O . ALA B 1 99 ? 13.891 2.717 0.749 1 97.94 99 ALA B O 1
ATOM 1764 N N . PRO B 1 100 ? 15.219 4.527 0.745 1 96.94 100 PRO B N 1
ATOM 1765 C CA . PRO B 1 100 ? 14.461 5.09 -0.38 1 96.94 100 PRO B CA 1
ATOM 1766 C C . PRO B 1 100 ? 14.828 4.441 -1.714 1 96.94 100 PRO B C 1
ATOM 1768 O O . PRO B 1 100 ? 15.961 3.992 -1.897 1 96.94 100 PRO B O 1
ATOM 1771 N N . ALA B 1 101 ? 13.859 4.277 -2.574 1 98 101 ALA B N 1
ATOM 1772 C CA . ALA B 1 101 ? 14.078 3.93 -3.975 1 98 101 ALA B CA 1
ATOM 1773 C C . ALA B 1 101 ? 14.031 5.172 -4.863 1 98 101 ALA B C 1
ATOM 1775 O O . ALA B 1 101 ? 12.984 5.816 -4.988 1 98 101 ALA B O 1
ATOM 1776 N N . ARG B 1 102 ? 15.148 5.527 -5.508 1 97.69 102 ARG B N 1
ATOM 1777 C CA . ARG B 1 102 ? 15.203 6.738 -6.32 1 97.69 102 ARG B CA 1
ATOM 1778 C C . ARG B 1 102 ? 15.43 6.398 -7.789 1 97.69 102 ARG B C 1
ATOM 1780 O O . ARG B 1 102 ? 16.438 5.793 -8.148 1 97.69 102 ARG B O 1
ATOM 1787 N N . ALA B 1 103 ? 14.469 6.754 -8.562 1 98.25 103 ALA B N 1
ATOM 1788 C CA . ALA B 1 103 ? 14.547 6.613 -10.016 1 98.25 103 ALA B CA 1
ATOM 1789 C C . ALA B 1 103 ? 15.039 5.223 -10.406 1 98.25 103 ALA B C 1
ATOM 1791 O O . ALA B 1 103 ? 15.969 5.09 -11.203 1 98.25 103 ALA B O 1
ATOM 1792 N N . THR B 1 104 ? 14.445 4.246 -9.93 1 98.62 104 THR B N 1
ATOM 1793 C CA . THR B 1 104 ? 14.867 2.869 -10.148 1 98.62 104 THR B CA 1
ATOM 1794 C C . THR B 1 104 ? 13.672 1.927 -10.172 1 98.62 104 THR B C 1
ATOM 1796 O O . THR B 1 104 ? 12.602 2.26 -9.648 1 98.62 104 THR B O 1
ATOM 1799 N N . ASP B 1 105 ? 13.906 0.857 -10.867 1 98.88 105 ASP B N 1
ATOM 1800 C CA . ASP B 1 105 ? 12.961 -0.244 -10.695 1 98.88 105 ASP B CA 1
ATOM 1801 C C . ASP B 1 105 ? 12.953 -0.746 -9.258 1 98.88 105 ASP B C 1
ATOM 1803 O O . ASP B 1 105 ? 13.938 -0.583 -8.531 1 98.88 105 ASP B O 1
ATOM 1807 N N . VAL B 1 106 ? 11.836 -1.301 -8.914 1 98.94 106 VAL B N 1
ATOM 1808 C CA . VAL B 1 106 ? 11.688 -1.959 -7.617 1 98.94 106 VAL B CA 1
ATOM 1809 C C . VAL B 1 106 ? 11.227 -3.4 -7.82 1 98.94 106 VAL B C 1
ATOM 1811 O O . VAL B 1 106 ? 10.328 -3.664 -8.625 1 98.94 106 VAL B O 1
ATOM 1814 N N . ILE B 1 107 ? 11.875 -4.293 -7.117 1 98.94 107 ILE B N 1
ATOM 1815 C CA . ILE B 1 107 ? 11.602 -5.715 -7.297 1 98.94 107 ILE B CA 1
ATOM 1816 C C . ILE B 1 107 ? 11.102 -6.312 -5.984 1 98.94 107 ILE B C 1
ATOM 1818 O O . ILE B 1 107 ? 11.68 -6.074 -4.922 1 98.94 107 ILE B O 1
ATOM 1822 N N . GLY B 1 108 ? 9.992 -7.035 -6.082 1 98.94 108 GLY B N 1
ATOM 1823 C CA . GLY B 1 108 ? 9.508 -7.832 -4.969 1 98.94 108 GLY B CA 1
ATOM 1824 C C . GLY B 1 108 ? 9.867 -9.305 -5.09 1 98.94 108 GLY B C 1
ATOM 1825 O O . GLY B 1 108 ? 9.562 -9.945 -6.094 1 98.94 108 GLY B O 1
ATOM 1826 N N . VAL B 1 109 ? 10.469 -9.797 -4.055 1 98.94 109 VAL B N 1
ATOM 1827 C CA . VAL B 1 109 ? 10.805 -11.219 -3.977 1 98.94 109 VAL B CA 1
ATOM 1828 C C . VAL B 1 109 ? 9.992 -11.883 -2.867 1 98.94 109 VAL B C 1
ATOM 1830 O O . VAL B 1 109 ? 10.156 -11.555 -1.689 1 98.94 109 VAL B O 1
ATOM 1833 N N . GLY B 1 110 ? 9.164 -12.805 -3.273 1 98.69 110 GLY B N 1
ATOM 1834 C CA . GLY B 1 110 ? 8.219 -13.375 -2.33 1 98.69 110 GLY B CA 1
ATOM 1835 C C . GLY B 1 110 ? 8.43 -14.859 -2.104 1 98.69 110 GLY B C 1
ATOM 1836 O O . GLY B 1 110 ? 8.828 -15.586 -3.018 1 98.69 110 GLY B O 1
ATOM 1837 N N . ARG B 1 111 ? 8.117 -15.281 -0.854 1 98 111 ARG B N 1
ATOM 1838 C CA . ARG B 1 111 ? 8.203 -16.688 -0.461 1 98 111 ARG B CA 1
ATOM 1839 C C . ARG B 1 111 ? 7.125 -17.031 0.563 1 98 111 ARG B C 1
ATOM 1841 O O . ARG B 1 111 ? 6.715 -16.172 1.352 1 98 111 ARG B O 1
ATOM 1848 N N . VAL B 1 112 ? 6.812 -18.344 0.572 1 97.06 112 VAL B N 1
ATOM 1849 C CA . VAL B 1 112 ? 5.914 -18.859 1.603 1 97.06 112 VAL B CA 1
ATOM 1850 C C . VAL B 1 112 ? 6.727 -19.297 2.82 1 97.06 112 VAL B C 1
ATOM 1852 O O . VAL B 1 112 ? 7.723 -20 2.686 1 97.06 112 VAL B O 1
ATOM 1855 N N . LEU B 1 113 ? 6.27 -18.812 3.92 1 97.94 113 LEU B N 1
ATOM 1856 C CA . LEU B 1 113 ? 6.902 -19.219 5.168 1 97.94 113 LEU B CA 1
ATOM 1857 C C . LEU B 1 113 ? 6.211 -20.438 5.754 1 97.94 113 LEU B C 1
ATOM 1859 O O . LEU B 1 113 ? 6.871 -21.344 6.273 1 97.94 113 LEU B O 1
ATOM 1863 N N . ARG B 1 114 ? 4.93 -20.453 5.66 1 95.94 114 ARG B N 1
ATOM 1864 C CA . ARG B 1 114 ? 4.102 -21.547 6.188 1 95.94 114 ARG B CA 1
ATOM 1865 C C . ARG B 1 114 ? 2.756 -21.609 5.477 1 95.94 114 ARG B C 1
ATOM 1867 O O . ARG B 1 114 ? 2.102 -20.578 5.289 1 95.94 114 ARG B O 1
ATOM 1874 N N . ARG B 1 115 ? 2.373 -22.766 5.137 1 93.31 115 ARG B N 1
ATOM 1875 C CA . ARG B 1 115 ? 1.077 -22.969 4.496 1 93.31 115 ARG B CA 1
ATOM 1876 C C . ARG B 1 115 ? 0.158 -23.812 5.375 1 93.31 115 ARG B C 1
ATOM 1878 O O . ARG B 1 115 ? 0.472 -24.953 5.684 1 93.31 115 ARG B O 1
ATOM 1885 N N . GLY B 1 116 ? -0.842 -23.141 5.762 1 90.56 116 GLY B N 1
ATOM 1886 C CA . GLY B 1 116 ? -1.898 -23.859 6.441 1 90.56 116 GLY B CA 1
ATOM 1887 C C . GLY B 1 116 ? -3.029 -24.281 5.52 1 90.56 116 GLY B C 1
ATOM 1888 O O . GLY B 1 116 ? -2.852 -24.344 4.301 1 90.56 116 GLY B O 1
ATOM 1889 N N . ARG B 1 117 ? -4.152 -24.688 6.117 1 85.81 117 ARG B N 1
ATOM 1890 C CA . ARG B 1 117 ? -5.297 -25.125 5.324 1 85.81 117 ARG B CA 1
ATOM 1891 C C . ARG B 1 117 ? -5.871 -23.969 4.508 1 85.81 117 ARG B C 1
ATOM 1893 O O . ARG B 1 117 ? -6.047 -24.078 3.295 1 85.81 117 ARG B O 1
ATOM 1900 N N . SER B 1 118 ? -6.039 -22.812 5.242 1 89 118 SER B N 1
ATOM 1901 C CA . SER B 1 118 ? -6.641 -21.688 4.539 1 89 118 SER B CA 1
ATOM 1902 C C . SER B 1 118 ? -5.77 -20.438 4.652 1 89 118 SER B C 1
ATOM 1904 O O . SER B 1 118 ? -5.973 -19.469 3.93 1 89 118 SER B O 1
ATOM 1906 N N . LEU B 1 119 ? -4.797 -20.531 5.562 1 93.69 119 LEU B N 1
ATOM 1907 C CA . LEU B 1 119 ? -3.93 -19.375 5.754 1 93.69 119 LEU B CA 1
ATOM 1908 C C . LEU B 1 119 ? -2.506 -19.672 5.305 1 93.69 119 LEU B C 1
ATOM 1910 O O . LEU B 1 119 ? -1.951 -20.719 5.656 1 93.69 119 LEU B O 1
ATOM 1914 N N . VAL B 1 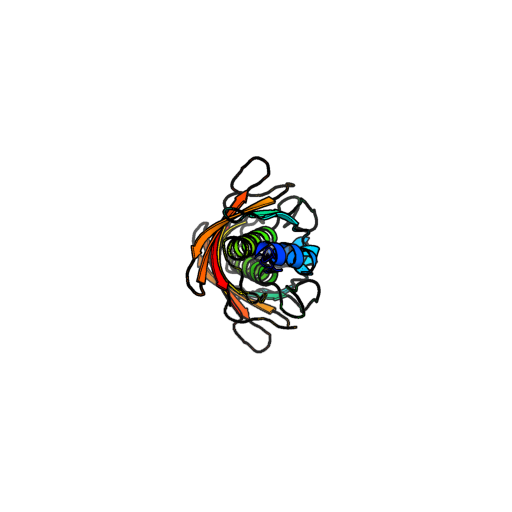120 ? -2.047 -18.75 4.527 1 95.19 120 VAL B N 1
ATOM 1915 C CA . VAL B 1 120 ? -0.665 -18.859 4.074 1 95.19 120 VAL B CA 1
ATOM 1916 C C . VAL B 1 120 ? 0.148 -17.672 4.598 1 95.19 120 VAL B C 1
ATOM 1918 O O . VAL B 1 120 ? -0.211 -16.516 4.367 1 95.19 120 VAL B O 1
ATOM 1921 N N . ASN B 1 121 ? 1.216 -18 5.316 1 98 121 ASN B N 1
ATOM 1922 C CA . ASN B 1 121 ? 2.152 -16.953 5.738 1 98 121 ASN B CA 1
ATOM 1923 C C . ASN B 1 121 ? 3.27 -16.766 4.715 1 98 121 ASN B C 1
ATOM 1925 O O . ASN B 1 121 ? 3.924 -17.734 4.312 1 98 121 ASN B O 1
ATOM 1929 N N . CYS B 1 122 ? 3.398 -15.523 4.312 1 98.25 122 CYS B N 1
ATOM 1930 C CA . CYS B 1 122 ? 4.383 -15.203 3.285 1 98.25 122 CYS B CA 1
ATOM 1931 C C . CYS B 1 122 ? 5.262 -14.031 3.719 1 98.25 122 CYS B C 1
ATOM 1933 O O . CYS B 1 122 ? 4.875 -13.25 4.59 1 98.25 122 CYS B O 1
ATOM 1935 N N . GLU B 1 123 ? 6.395 -13.984 3.092 1 98.88 123 GLU B N 1
ATOM 1936 C CA . GLU B 1 123 ? 7.23 -12.789 3.188 1 98.88 123 GLU B CA 1
ATOM 1937 C C . GLU B 1 123 ? 7.598 -12.258 1.804 1 98.88 123 GLU B C 1
ATOM 1939 O O . GLU B 1 123 ? 7.527 -12.992 0.814 1 98.88 123 GLU B O 1
ATOM 1944 N N . ALA B 1 124 ? 7.906 -10.984 1.723 1 98.94 124 ALA B N 1
ATOM 1945 C CA . ALA B 1 124 ? 8.43 -10.328 0.526 1 98.94 124 ALA B CA 1
ATOM 1946 C C . ALA B 1 124 ? 9.602 -9.414 0.869 1 98.94 124 ALA B C 1
ATOM 1948 O O . ALA B 1 124 ? 9.516 -8.609 1.802 1 98.94 124 ALA B O 1
ATOM 1949 N N . GLU B 1 125 ? 10.648 -9.586 0.201 1 98.94 125 GLU B N 1
ATOM 1950 C CA . GLU B 1 125 ? 11.727 -8.609 0.174 1 98.94 125 GLU B CA 1
ATOM 1951 C C . GLU B 1 125 ? 11.609 -7.684 -1.032 1 98.94 125 GLU B C 1
ATOM 1953 O O . GLU B 1 125 ? 11.477 -8.148 -2.168 1 98.94 125 GLU B O 1
ATOM 1958 N N . ILE B 1 126 ? 11.609 -6.402 -0.747 1 99 126 ILE B N 1
ATOM 1959 C CA . ILE B 1 126 ? 11.594 -5.398 -1.804 1 99 126 ILE B CA 1
ATOM 1960 C C . ILE B 1 126 ? 12.992 -4.828 -1.999 1 99 126 ILE B C 1
ATOM 1962 O O . ILE B 1 126 ? 13.586 -4.273 -1.067 1 99 126 ILE B O 1
ATOM 1966 N N . VAL B 1 127 ? 13.492 -4.969 -3.232 1 98.94 127 VAL B N 1
ATOM 1967 C CA . VAL B 1 127 ? 14.875 -4.586 -3.486 1 98.94 127 VAL B CA 1
ATOM 1968 C C . VAL B 1 127 ? 14.953 -3.77 -4.773 1 98.94 127 VAL B C 1
ATOM 1970 O O . VAL B 1 127 ? 14.039 -3.805 -5.598 1 98.94 127 VAL B O 1
ATOM 1973 N N . ASP B 1 128 ? 16 -3 -4.898 1 98.81 128 ASP B N 1
ATOM 1974 C CA . ASP B 1 128 ? 16.312 -2.41 -6.195 1 98.81 128 ASP B CA 1
ATOM 1975 C C . ASP B 1 128 ? 17.188 -3.34 -7.027 1 98.81 128 ASP B C 1
ATOM 1977 O O . ASP B 1 128 ? 17.547 -4.43 -6.578 1 98.81 128 ASP B O 1
ATOM 1981 N N . PRO B 1 129 ? 17.484 -2.988 -8.289 1 98.62 129 PRO B N 1
ATOM 1982 C CA . PRO B 1 129 ? 18.25 -3.889 -9.156 1 98.62 129 PRO B CA 1
ATOM 1983 C C . PRO B 1 129 ? 19.656 -4.172 -8.625 1 98.62 129 PRO B C 1
ATOM 1985 O O . PRO B 1 129 ? 20.25 -5.195 -8.969 1 98.62 129 PRO B O 1
ATOM 1988 N N . GLU B 1 130 ? 20.141 -3.344 -7.797 1 98.12 130 GLU B N 1
ATOM 1989 C CA . GLU B 1 130 ? 21.484 -3.521 -7.234 1 98.12 130 GLU B CA 1
ATOM 1990 C C . GLU B 1 130 ? 21.438 -4.391 -5.984 1 98.12 130 GLU B C 1
ATOM 1992 O O . GLU B 1 130 ? 22.484 -4.73 -5.426 1 98.12 130 GLU B O 1
ATOM 1997 N N . GLY B 1 131 ? 20.328 -4.758 -5.547 1 98.25 131 GLY B N 1
ATOM 1998 C CA . GLY B 1 131 ? 20.188 -5.66 -4.414 1 98.25 131 GLY B CA 1
ATOM 1999 C C . GLY B 1 131 ? 20.031 -4.941 -3.09 1 98.25 131 GLY B C 1
ATOM 2000 O O . GLY B 1 131 ? 19.969 -5.574 -2.035 1 98.25 131 GLY B O 1
ATOM 2001 N N . THR B 1 132 ? 19.891 -3.594 -3.17 1 98.56 132 THR B N 1
ATOM 2002 C CA . THR B 1 132 ? 19.641 -2.852 -1.941 1 98.56 132 THR B CA 1
ATOM 2003 C C . THR B 1 132 ? 18.25 -3.162 -1.403 1 98.56 132 THR B C 1
ATOM 2005 O O . THR B 1 132 ? 17.266 -3.086 -2.139 1 98.56 132 THR B O 1
ATOM 2008 N N . LEU B 1 133 ? 18.219 -3.549 -0.093 1 98.88 133 LEU B N 1
ATOM 2009 C CA . LEU B 1 133 ? 16.922 -3.811 0.545 1 98.88 133 LEU B CA 1
ATOM 2010 C C . LEU B 1 133 ? 16.188 -2.508 0.842 1 98.88 133 LEU B C 1
ATOM 2012 O O . LEU B 1 133 ? 16.688 -1.671 1.603 1 98.88 133 LEU B O 1
ATOM 2016 N N . LEU B 1 134 ? 15.023 -2.318 0.275 1 98.88 134 LEU B N 1
ATOM 2017 C CA . LEU B 1 134 ? 14.219 -1.105 0.394 1 98.88 134 LEU B CA 1
ATOM 2018 C C . LEU B 1 134 ? 13.133 -1.271 1.448 1 98.88 134 LEU B C 1
ATOM 2020 O O . LEU B 1 134 ? 12.789 -0.316 2.148 1 98.88 134 LEU B O 1
ATOM 2024 N N . ALA B 1 135 ? 12.57 -2.451 1.527 1 98.94 135 ALA B N 1
ATOM 2025 C CA . ALA B 1 135 ? 11.5 -2.783 2.469 1 98.94 135 ALA B CA 1
ATOM 2026 C C . ALA B 1 135 ? 11.367 -4.293 2.639 1 98.94 135 ALA B C 1
ATOM 2028 O O . ALA B 1 135 ? 11.867 -5.062 1.813 1 98.94 135 ALA B O 1
ATOM 2029 N N . LYS B 1 136 ? 10.797 -4.676 3.672 1 98.94 136 LYS B N 1
ATOM 2030 C CA . LYS B 1 136 ? 10.43 -6.066 3.922 1 98.94 136 LYS B CA 1
ATOM 2031 C C . LYS B 1 136 ? 8.992 -6.176 4.434 1 98.94 136 LYS B C 1
ATOM 2033 O O . LYS B 1 136 ? 8.547 -5.344 5.23 1 98.94 136 LYS B O 1
ATOM 2038 N N . ALA B 1 137 ? 8.359 -7.266 3.994 1 98.94 137 ALA B N 1
ATOM 2039 C CA . ALA B 1 137 ? 6.957 -7.445 4.363 1 98.94 137 ALA B CA 1
ATOM 2040 C C . ALA B 1 137 ? 6.703 -8.852 4.902 1 98.94 137 ALA B C 1
ATOM 2042 O O . ALA B 1 137 ? 7.336 -9.812 4.461 1 98.94 137 ALA B O 1
ATOM 2043 N N . LEU B 1 138 ? 5.867 -8.938 5.852 1 98.88 138 LEU B N 1
ATOM 2044 C CA . LEU B 1 138 ? 5.219 -10.164 6.305 1 98.88 138 LEU B CA 1
ATOM 2045 C C . LEU B 1 138 ? 3.709 -10.086 6.098 1 98.88 138 LEU B C 1
ATOM 2047 O O . LEU B 1 138 ? 3.094 -9.047 6.355 1 98.88 138 LEU B O 1
ATOM 2051 N N . ALA B 1 139 ? 3.195 -11.172 5.609 1 98.81 139 ALA B N 1
ATOM 2052 C CA . ALA B 1 139 ? 1.765 -11.125 5.316 1 98.81 139 ALA B CA 1
ATOM 2053 C C . ALA B 1 139 ? 1.098 -12.461 5.609 1 98.81 139 ALA B C 1
ATOM 2055 O O . ALA B 1 139 ? 1.749 -13.508 5.566 1 98.81 139 ALA B O 1
ATOM 2056 N N . THR B 1 140 ? -0.115 -12.375 5.953 1 98.44 140 THR B N 1
ATOM 2057 C CA . THR B 1 140 ? -1.011 -13.523 5.977 1 98.44 140 THR B CA 1
ATOM 2058 C C . THR B 1 140 ? -2.033 -13.438 4.848 1 98.44 140 THR B C 1
ATOM 2060 O O . THR B 1 140 ? -2.707 -12.422 4.691 1 98.44 140 THR B O 1
ATOM 2063 N N . TYR B 1 141 ? -2.078 -14.438 4.098 1 96.25 141 TYR B N 1
ATOM 2064 C CA . TYR B 1 141 ? -2.982 -14.523 2.957 1 96.25 141 TYR B CA 1
ATOM 2065 C C . TYR B 1 141 ? -3.957 -15.688 3.125 1 96.25 141 TYR B C 1
ATOM 2067 O O . TYR B 1 141 ? -3.549 -16.812 3.414 1 96.25 141 TYR B O 1
ATOM 2075 N N . LYS B 1 142 ? -5.223 -15.344 2.943 1 94.12 142 LYS B N 1
ATOM 2076 C CA . LYS B 1 142 ? -6.25 -16.375 3.025 1 94.12 142 LYS B CA 1
ATOM 2077 C C . LYS B 1 142 ? -6.621 -16.891 1.639 1 94.12 142 LYS B C 1
ATOM 2079 O O . LYS B 1 142 ? -6.945 -16.109 0.745 1 94.12 142 LYS B O 1
ATOM 2084 N N . VAL B 1 143 ? -6.531 -18.188 1.48 1 86.38 143 VAL B N 1
ATOM 2085 C CA . VAL B 1 143 ? -6.926 -18.812 0.224 1 86.38 143 VAL B CA 1
ATOM 2086 C C . VAL B 1 143 ? -8.234 -19.578 0.418 1 86.38 143 VAL B C 1
ATOM 2088 O O . VAL B 1 143 ? -8.469 -20.156 1.484 1 86.38 143 VAL B O 1
ATOM 2091 N N . GLY B 1 144 ? -9.156 -19.625 -0.589 1 76.75 144 GLY B N 1
ATOM 2092 C CA . GLY B 1 144 ? -10.367 -20.422 -0.569 1 76.75 144 GLY B CA 1
ATOM 2093 C C . GLY B 1 144 ? -11.562 -19.688 0.011 1 76.75 144 GLY B C 1
ATOM 2094 O O . GLY B 1 144 ? -11.406 -18.609 0.6 1 76.75 144 GLY B O 1
#

Sequence (288 aa):
MSNASGSADNASGRDVIAQFLPQSPFVTKLGIVADHLGADEVRLRLPWDPSNVTIGDMVHGGAIATLADLTVMAAAWCSGQAPPELRGVTVSLALDFMAPARATDVIGVGRVLRRGRSLVNCEAEIVDPEGTLLAKALATYKVGMSNASGSADNASGRDVIAQFLPQSPFVTKLGIVADHLGADEVRLRLPWDPSNVTIGDMVHGGAIATLADLTVMAAAWCSGQAPPELRGVTVSLALDFMAPARATDVIGVGRVLRRGRSLVNCEAEIVDPEGTLLAKALATYKVG

Radius of gyration: 20.4 Å; Cα contacts (8 Å, |Δi|>4): 728; chains: 2; bounding box: 43×102×46 Å